Protein AF-A0A9X0DJJ0-F1 (afdb_monomer_lite)

Structure (mmCIF, N/CA/C/O backbone):
data_AF-A0A9X0DJJ0-F1
#
_entry.id   AF-A0A9X0DJJ0-F1
#
loop_
_atom_site.group_PDB
_atom_site.id
_atom_site.type_symbol
_atom_site.label_atom_id
_atom_site.label_alt_id
_atom_site.label_comp_id
_atom_site.label_asym_id
_atom_site.label_entity_id
_atom_site.label_seq_id
_atom_site.pdbx_PDB_ins_code
_atom_site.Cartn_x
_atom_site.Cartn_y
_atom_site.Cartn_z
_atom_site.occupancy
_atom_site.B_iso_or_equiv
_atom_site.auth_seq_id
_atom_site.auth_comp_id
_atom_site.auth_asym_id
_atom_site.auth_atom_id
_atom_site.pdbx_PDB_model_num
ATOM 1 N N . MET A 1 1 ? -19.528 67.223 -28.990 1.00 39.38 1 MET A N 1
ATOM 2 C CA . MET A 1 1 ? -18.286 67.640 -28.306 1.00 39.38 1 MET A CA 1
ATOM 3 C C . MET A 1 1 ? -17.457 66.390 -28.081 1.00 39.38 1 MET A C 1
ATOM 5 O O . MET A 1 1 ? -17.981 65.410 -27.570 1.00 39.38 1 MET A O 1
ATOM 9 N N . VAL A 1 2 ? -16.245 66.394 -28.624 1.00 43.72 2 VAL A N 1
ATOM 10 C CA . VAL A 1 2 ? -15.327 65.254 -28.728 1.00 43.72 2 VAL A CA 1
ATOM 11 C C . VAL A 1 2 ? -14.666 65.033 -27.370 1.00 43.72 2 VAL A C 1
ATOM 13 O O . VAL A 1 2 ? -13.989 65.939 -26.899 1.00 43.72 2 VAL A O 1
ATOM 16 N N . ASN A 1 3 ? -14.839 63.861 -26.754 1.00 40.59 3 ASN A N 1
ATOM 17 C CA . ASN A 1 3 ? -14.046 63.480 -25.585 1.00 40.59 3 ASN A CA 1
ATOM 18 C C . ASN A 1 3 ? -12.974 62.479 -26.013 1.00 40.59 3 ASN A C 1
ATOM 20 O O . ASN A 1 3 ? -13.265 61.407 -26.539 1.00 40.59 3 ASN A O 1
ATOM 24 N N . ALA A 1 4 ? -11.733 62.923 -25.847 1.00 41.06 4 ALA A N 1
ATOM 25 C CA . ALA A 1 4 ? -10.518 62.301 -26.326 1.00 41.06 4 ALA A CA 1
ATOM 26 C C . ALA A 1 4 ? -10.270 60.926 -25.692 1.00 41.06 4 ALA A C 1
ATOM 28 O O . ALA A 1 4 ? -10.398 60.727 -24.485 1.00 41.06 4 ALA A O 1
ATOM 29 N N . THR A 1 5 ? -9.857 59.988 -26.537 1.00 48.34 5 THR A N 1
ATOM 30 C CA . THR A 1 5 ? -9.258 58.712 -26.164 1.00 48.34 5 THR A CA 1
ATOM 31 C C . THR A 1 5 ? -7.899 58.955 -25.506 1.00 48.34 5 THR A C 1
ATOM 33 O O . THR A 1 5 ? -6.898 59.169 -26.192 1.00 48.34 5 THR A O 1
ATOM 36 N N . SER A 1 6 ? -7.849 58.912 -24.178 1.00 42.59 6 SER A N 1
ATOM 37 C CA . SER A 1 6 ? -6.591 58.881 -23.430 1.00 42.59 6 SER A CA 1
ATOM 38 C C . SER A 1 6 ? -6.019 57.467 -23.484 1.00 42.59 6 SER A C 1
ATOM 40 O O . SER A 1 6 ? -6.390 56.591 -22.708 1.00 42.59 6 SER A O 1
ATOM 42 N N . SER A 1 7 ? -5.127 57.246 -24.446 1.00 46.09 7 SER A N 1
ATOM 43 C CA . SER A 1 7 ? -4.237 56.090 -24.504 1.00 46.09 7 SER A CA 1
ATOM 44 C C . SER A 1 7 ? -3.323 56.093 -23.272 1.00 46.09 7 SER A C 1
ATOM 46 O O . SER A 1 7 ? -2.267 56.723 -23.280 1.00 46.09 7 SER A O 1
ATOM 48 N N . THR A 1 8 ? -3.714 55.401 -22.202 1.00 44.50 8 THR A N 1
ATOM 49 C CA . THR A 1 8 ? -2.821 55.070 -21.083 1.00 44.50 8 THR A CA 1
ATOM 50 C C . THR A 1 8 ? -1.808 54.035 -21.556 1.00 44.50 8 THR A C 1
ATOM 52 O O . THR A 1 8 ? -2.015 52.827 -21.456 1.00 44.50 8 THR A O 1
ATOM 55 N N . ALA A 1 9 ? -0.712 54.533 -22.124 1.00 38.81 9 ALA A N 1
ATOM 56 C CA . ALA A 1 9 ? 0.502 53.767 -22.314 1.00 38.81 9 ALA A CA 1
ATOM 57 C C . ALA A 1 9 ? 0.962 53.248 -20.944 1.00 38.81 9 ALA A C 1
ATOM 59 O O . ALA A 1 9 ? 1.170 54.032 -20.018 1.00 38.81 9 ALA A O 1
ATOM 60 N N . LEU A 1 10 ? 1.104 51.926 -20.819 1.00 47.62 10 LEU A N 1
ATOM 61 C CA . LEU A 1 10 ? 1.858 51.301 -19.738 1.00 47.62 10 LEU A CA 1
ATOM 62 C C . LEU A 1 10 ? 3.252 51.943 -19.697 1.00 47.62 10 LEU A C 1
ATOM 64 O O . LEU A 1 10 ? 4.089 51.671 -20.558 1.00 47.62 10 LEU A O 1
ATOM 68 N N . SER A 1 11 ? 3.499 52.811 -18.714 1.00 47.62 11 SER A N 1
ATOM 69 C CA . SER A 1 11 ? 4.838 53.322 -18.442 1.00 47.62 11 SER A CA 1
ATOM 70 C C . SER A 1 11 ? 5.640 52.206 -17.779 1.00 47.62 11 SER A C 1
ATOM 72 O O . SER A 1 11 ? 5.549 51.975 -16.574 1.00 47.62 11 SER A O 1
ATOM 74 N N . ILE A 1 12 ? 6.388 51.474 -18.593 1.00 56.09 12 ILE A N 1
ATOM 75 C CA . ILE A 1 12 ? 7.347 50.476 -18.133 1.00 56.09 12 ILE A CA 1
ATOM 76 C C . ILE A 1 12 ? 8.588 51.251 -17.652 1.00 56.09 12 ILE A C 1
ATOM 78 O O . ILE A 1 12 ? 9.161 51.993 -18.454 1.00 56.09 12 ILE A O 1
ATOM 82 N N . PRO A 1 13 ? 9.009 51.144 -16.376 1.00 59.69 13 PRO A N 1
ATOM 83 C CA . PRO A 1 13 ? 10.255 51.757 -15.929 1.00 59.69 13 PRO A CA 1
ATOM 84 C C . PRO A 1 13 ? 11.437 51.127 -16.690 1.00 59.69 13 PRO A C 1
ATOM 86 O O . PRO A 1 13 ? 11.496 49.900 -16.830 1.00 59.69 13 PRO A O 1
ATOM 89 N N . PRO A 1 14 ? 12.381 51.926 -17.214 1.00 60.69 14 PRO A N 1
ATOM 90 C CA . PRO A 1 14 ? 13.394 51.444 -18.141 1.00 60.69 14 PRO A CA 1
ATOM 91 C C . PRO A 1 14 ? 14.589 50.841 -17.399 1.00 60.69 14 PRO A C 1
ATOM 93 O O . PRO A 1 14 ? 15.695 51.340 -17.546 1.00 60.69 14 PRO A O 1
ATOM 96 N N . ASN A 1 15 ? 14.393 49.792 -16.596 1.00 60.44 15 ASN A N 1
ATOM 97 C CA . ASN A 1 15 ? 15.499 48.994 -16.049 1.00 60.44 15 ASN A CA 1
ATOM 98 C C . ASN A 1 15 ? 15.033 47.784 -15.221 1.00 60.44 15 ASN A C 1
ATOM 100 O O . ASN A 1 15 ? 15.437 47.650 -14.074 1.00 60.44 15 ASN A O 1
ATOM 104 N N . LEU A 1 16 ? 14.241 46.859 -15.761 1.00 57.41 16 LEU A N 1
ATOM 105 C CA . LEU A 1 16 ? 14.164 45.520 -15.159 1.00 57.41 16 LEU A CA 1
ATOM 106 C C . LEU A 1 16 ? 13.834 44.490 -16.240 1.00 57.41 16 LEU A C 1
ATOM 108 O O . LEU A 1 16 ? 12.833 44.588 -16.946 1.00 57.41 16 LEU A O 1
ATOM 112 N N . THR A 1 17 ? 14.748 43.546 -16.445 1.00 63.69 17 THR A N 1
ATOM 113 C CA . THR A 1 17 ? 14.667 42.581 -17.550 1.00 63.69 17 THR A CA 1
ATOM 114 C C . THR A 1 17 ? 13.553 41.564 -17.295 1.00 63.69 17 THR A C 1
ATOM 116 O O . THR A 1 17 ? 13.335 41.162 -16.158 1.00 63.69 17 THR A O 1
ATOM 119 N N . LEU A 1 18 ? 12.878 41.078 -18.347 1.00 58.47 18 LEU A N 1
ATOM 120 C CA . LEU A 1 18 ? 11.809 40.058 -18.258 1.00 58.47 18 LEU A CA 1
ATOM 121 C C . LEU A 1 18 ? 12.222 38.790 -17.481 1.00 58.47 18 LEU A C 1
ATOM 123 O O . LEU A 1 18 ? 11.372 38.064 -16.973 1.00 58.47 18 LEU A O 1
ATOM 127 N N . LYS A 1 19 ? 13.533 38.542 -17.353 1.00 55.72 19 LYS A N 1
ATOM 128 C CA . LYS A 1 19 ? 14.091 37.484 -16.508 1.00 55.72 19 LYS A CA 1
ATOM 129 C C . LYS A 1 19 ? 13.811 37.695 -15.020 1.00 55.72 19 LYS A C 1
ATOM 131 O O . LYS A 1 19 ? 13.545 36.708 -14.354 1.00 55.72 19 LYS A O 1
ATOM 136 N N . GLN A 1 20 ? 13.832 38.935 -14.529 1.00 57.59 20 GLN A N 1
ATOM 137 C CA . GLN A 1 20 ? 13.592 39.261 -13.119 1.00 57.59 20 GLN A CA 1
ATOM 138 C C . GLN A 1 20 ? 12.128 39.042 -12.722 1.00 57.59 20 GLN A C 1
ATOM 140 O O . GLN A 1 20 ? 11.870 38.422 -11.697 1.00 57.59 20 GLN A O 1
ATOM 145 N N . TYR A 1 21 ? 11.172 39.418 -13.579 1.00 54.28 21 TYR A N 1
ATOM 146 C CA . TYR A 1 21 ? 9.749 39.125 -13.354 1.00 54.28 21 TYR A CA 1
ATOM 147 C C . TYR A 1 21 ? 9.458 37.619 -13.310 1.00 54.28 21 TYR A C 1
ATOM 149 O O . TYR A 1 21 ? 8.709 37.150 -12.457 1.00 54.28 21 TYR A O 1
ATOM 157 N N . LEU A 1 22 ? 10.091 36.845 -14.198 1.00 57.09 22 LEU A N 1
ATOM 158 C CA . LEU A 1 22 ? 9.880 35.400 -14.270 1.00 57.09 22 LEU A CA 1
ATOM 159 C C . LEU A 1 22 ? 10.528 34.659 -13.088 1.00 57.09 22 LEU A C 1
ATOM 161 O O . LEU A 1 22 ? 9.989 33.654 -12.634 1.00 57.09 22 LEU A O 1
ATOM 165 N N . THR A 1 23 ? 11.655 35.156 -12.563 1.00 58.38 23 THR A N 1
ATOM 166 C CA . THR A 1 23 ? 12.289 34.609 -11.353 1.00 58.38 23 THR A CA 1
ATOM 167 C C . THR A 1 23 ? 11.551 34.995 -10.075 1.00 58.38 23 THR A C 1
ATOM 169 O O . THR A 1 23 ? 11.393 34.142 -9.210 1.00 58.38 23 THR A O 1
ATOM 172 N N . GLU A 1 24 ? 11.029 36.220 -9.960 1.00 56.31 24 GLU A N 1
ATOM 173 C CA . GLU A 1 24 ? 10.268 36.640 -8.774 1.00 56.31 24 GLU A CA 1
ATOM 174 C C . GLU A 1 24 ? 8.907 35.928 -8.670 1.00 56.31 24 GLU A C 1
ATOM 176 O O . GLU A 1 24 ? 8.520 35.491 -7.583 1.00 56.31 24 GLU A O 1
ATOM 181 N N . GLU A 1 25 ? 8.204 35.702 -9.788 1.00 57.34 25 GLU A N 1
ATOM 182 C CA . GLU A 1 25 ? 6.983 34.884 -9.781 1.00 57.34 25 GLU A CA 1
ATOM 183 C C . GLU A 1 25 ? 7.266 33.418 -9.422 1.00 57.34 25 GLU A C 1
ATOM 185 O O . GLU A 1 25 ? 6.492 32.819 -8.670 1.00 57.34 25 GLU A O 1
ATOM 190 N N . PHE A 1 26 ? 8.375 32.838 -9.895 1.00 53.50 26 PHE A N 1
ATOM 191 C CA . PHE A 1 26 ? 8.751 31.462 -9.554 1.00 53.50 26 PHE A CA 1
ATOM 192 C C . PHE A 1 26 ? 9.195 31.311 -8.092 1.00 53.50 26 PHE A C 1
ATOM 194 O O . PHE A 1 26 ? 8.802 30.340 -7.441 1.00 53.50 26 PHE A O 1
ATOM 201 N N . GLU A 1 27 ? 9.941 32.270 -7.539 1.00 54.06 27 GLU A N 1
ATOM 202 C CA . GLU A 1 27 ? 10.349 32.245 -6.129 1.00 54.06 27 GLU A CA 1
ATOM 203 C C . GLU A 1 27 ? 9.182 32.525 -5.172 1.00 54.06 27 GLU A C 1
ATOM 205 O O . GLU A 1 27 ? 9.090 31.897 -4.114 1.00 54.06 27 GLU A O 1
ATOM 210 N N . SER A 1 28 ? 8.205 33.354 -5.565 1.00 56.81 28 SER A N 1
ATOM 211 C CA . SER A 1 28 ? 6.980 33.571 -4.775 1.00 56.81 28 SER A CA 1
ATOM 212 C C . SER A 1 28 ? 6.158 32.286 -4.573 1.00 56.81 28 SER A C 1
ATOM 214 O O . SER A 1 28 ? 5.488 32.122 -3.545 1.00 56.81 28 SER A O 1
ATOM 216 N N . LYS A 1 29 ? 6.248 31.349 -5.532 1.00 55.25 29 LYS A N 1
ATOM 217 C CA . LYS A 1 29 ? 5.575 30.041 -5.514 1.00 55.25 29 LYS A CA 1
ATOM 218 C C . LYS A 1 29 ? 6.395 28.932 -4.860 1.00 55.25 29 LYS A C 1
ATOM 220 O O . LYS A 1 29 ? 5.848 27.861 -4.611 1.00 55.25 29 LYS A O 1
ATOM 225 N N . LEU A 1 30 ? 7.654 29.196 -4.511 1.00 60.06 30 LEU A N 1
ATOM 226 C CA . LEU A 1 30 ? 8.518 28.279 -3.771 1.00 60.06 30 LEU A CA 1
ATOM 227 C C . LEU A 1 30 ? 8.786 28.795 -2.353 1.00 60.06 30 LEU A C 1
ATOM 229 O O . LEU A 1 30 ? 9.911 28.803 -1.861 1.00 60.06 30 LEU A O 1
ATOM 233 N N . ASN A 1 31 ? 7.736 29.230 -1.662 1.00 69.06 31 ASN A N 1
ATOM 234 C CA . ASN A 1 31 ? 7.854 29.627 -0.269 1.00 69.06 31 ASN A CA 1
ATOM 235 C C . ASN A 1 31 ? 7.898 28.353 0.595 1.00 69.06 31 ASN A C 1
ATOM 237 O O . ASN A 1 31 ? 6.866 27.868 1.059 1.00 69.06 31 ASN A O 1
ATOM 241 N N . ILE A 1 32 ? 9.097 27.772 0.749 1.00 71.12 32 ILE A N 1
ATOM 242 C CA . ILE A 1 32 ? 9.351 26.565 1.557 1.00 71.12 32 ILE A CA 1
ATOM 243 C C . ILE A 1 32 ? 8.745 26.692 2.959 1.00 71.12 32 ILE A C 1
ATOM 245 O O . ILE A 1 32 ? 8.212 25.710 3.464 1.00 71.12 32 ILE A O 1
ATOM 249 N N . GLY A 1 33 ? 8.731 27.898 3.539 1.00 77.69 33 GLY A N 1
ATOM 250 C CA . GLY A 1 33 ? 8.026 28.178 4.791 1.00 77.69 33 GLY A CA 1
ATOM 251 C C . GLY A 1 33 ? 6.523 27.906 4.686 1.00 77.69 33 GLY A C 1
ATOM 252 O O . GLY A 1 33 ? 5.993 27.119 5.455 1.00 77.69 33 GLY A O 1
ATOM 253 N N . LYS A 1 34 ? 5.835 28.450 3.672 1.00 80.12 34 LYS A N 1
ATOM 254 C CA . LYS A 1 34 ? 4.396 28.191 3.454 1.00 80.12 34 LYS A CA 1
ATOM 255 C C . LYS A 1 34 ? 4.087 26.724 3.142 1.00 80.12 34 LYS A C 1
ATOM 257 O O . LYS A 1 34 ? 3.041 26.231 3.548 1.00 80.12 34 LYS A O 1
ATOM 262 N N . MET A 1 35 ? 4.974 26.025 2.431 1.00 80.75 35 MET A N 1
ATOM 263 C CA . MET A 1 35 ? 4.812 24.589 2.165 1.00 80.75 35 MET A CA 1
ATOM 264 C C . MET A 1 35 ? 5.033 23.749 3.426 1.00 80.75 35 MET A C 1
ATOM 266 O O . MET A 1 35 ? 4.290 22.799 3.648 1.00 80.75 35 MET A O 1
ATOM 270 N N . ALA A 1 36 ? 6.003 24.109 4.269 1.00 85.69 36 ALA A N 1
ATOM 271 C CA . ALA A 1 36 ? 6.218 23.464 5.559 1.00 85.69 36 ALA A CA 1
ATOM 272 C C . ALA A 1 36 ? 5.008 23.669 6.480 1.00 85.69 36 ALA A C 1
ATOM 274 O O . ALA A 1 36 ? 4.493 22.686 7.000 1.00 85.69 36 ALA A O 1
ATOM 275 N N . GLU A 1 37 ? 4.490 24.897 6.575 1.00 86.88 37 GLU A N 1
ATOM 276 C CA . GLU A 1 37 ? 3.260 25.203 7.317 1.00 86.88 37 GLU A CA 1
ATOM 277 C C . GLU A 1 37 ? 2.045 24.449 6.761 1.00 86.88 37 GLU A C 1
ATOM 279 O O . GLU A 1 37 ? 1.216 23.943 7.508 1.00 86.88 37 GLU A O 1
ATOM 284 N N . PHE A 1 38 ? 1.908 24.319 5.440 1.00 88.12 38 PHE A N 1
ATOM 285 C CA . PHE A 1 38 ? 0.828 23.522 4.854 1.00 88.12 38 PHE A CA 1
ATOM 286 C C . PHE A 1 38 ? 0.946 22.035 5.222 1.00 88.12 38 PHE A C 1
ATOM 288 O O . PHE A 1 38 ? -0.057 21.397 5.537 1.00 88.12 38 PHE A O 1
ATOM 295 N N . ILE A 1 39 ? 2.162 21.481 5.209 1.00 87.69 39 ILE A N 1
ATOM 296 C CA . ILE A 1 39 ? 2.419 20.079 5.562 1.00 87.69 39 ILE A CA 1
ATOM 297 C C . ILE A 1 39 ? 2.167 19.836 7.054 1.00 87.69 39 ILE A C 1
ATOM 299 O O . ILE A 1 39 ? 1.534 18.837 7.395 1.00 87.69 39 ILE A O 1
ATOM 303 N N . THR A 1 40 ? 2.613 20.731 7.939 1.00 90.19 40 THR A N 1
ATOM 304 C CA . THR A 1 40 ? 2.358 20.622 9.383 1.00 90.19 40 THR A CA 1
ATOM 305 C C . THR A 1 40 ? 0.872 20.757 9.683 1.00 90.19 40 THR A C 1
ATOM 307 O O . THR A 1 40 ? 0.334 19.904 10.378 1.00 90.19 40 THR A O 1
ATOM 310 N N . ASN A 1 41 ? 0.177 21.721 9.074 1.00 90.06 41 ASN A N 1
ATOM 311 C CA . ASN A 1 41 ? -1.269 21.888 9.232 1.00 90.06 41 ASN A CA 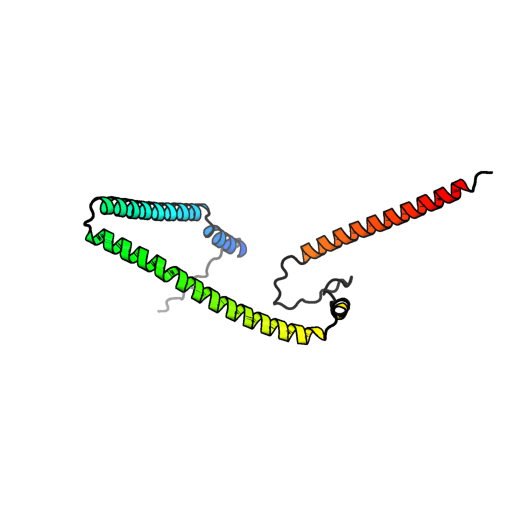1
ATOM 312 C C . ASN A 1 41 ? -2.061 20.688 8.689 1.00 90.06 41 ASN A C 1
ATOM 314 O O . ASN A 1 41 ? -3.030 20.255 9.310 1.00 90.06 41 ASN A O 1
ATOM 318 N N . LEU A 1 42 ? -1.659 20.105 7.554 1.00 90.44 42 LEU A N 1
ATOM 319 C CA . LEU A 1 42 ? -2.300 18.904 7.009 1.00 90.44 42 LEU A CA 1
ATOM 320 C C . LEU A 1 42 ? -2.065 17.685 7.907 1.00 90.44 42 LEU A C 1
ATOM 322 O O . LEU A 1 42 ? -2.978 16.885 8.116 1.00 90.44 42 LEU A O 1
ATOM 326 N N . LEU A 1 43 ? -0.853 17.547 8.447 1.00 91.75 43 LEU A N 1
ATOM 327 C CA . LEU A 1 43 ? -0.511 16.475 9.370 1.00 91.75 43 LEU A CA 1
ATOM 328 C C . LEU A 1 43 ? -1.253 16.632 10.695 1.00 91.75 43 LEU A C 1
ATOM 330 O O . LEU A 1 43 ? -1.802 15.659 11.195 1.00 91.75 43 LEU A O 1
ATOM 334 N N . GLU A 1 44 ? -1.320 17.841 11.238 1.00 90.62 44 GLU A N 1
ATOM 335 C CA . GLU A 1 44 ? -2.035 18.147 12.470 1.00 90.62 44 GLU A CA 1
ATOM 336 C C . GLU A 1 44 ? -3.541 17.942 12.290 1.00 90.62 44 GLU A C 1
ATOM 338 O O . GLU A 1 44 ? -4.175 17.269 13.102 1.00 90.62 44 GLU A O 1
ATOM 343 N N . MET A 1 45 ? -4.121 18.392 11.175 1.00 90.50 45 MET A N 1
ATOM 344 C CA . MET A 1 45 ? -5.524 18.141 10.844 1.00 90.50 45 MET A CA 1
ATOM 345 C C . MET A 1 45 ? -5.804 16.647 10.632 1.00 90.50 45 MET A C 1
ATOM 347 O O . MET A 1 45 ? -6.816 16.125 11.101 1.00 90.50 45 MET A O 1
ATOM 351 N N . GLY A 1 46 ? -4.915 15.931 9.943 1.00 88.56 46 GLY A N 1
ATOM 352 C CA . GLY A 1 46 ? -5.028 14.490 9.738 1.00 88.56 46 GLY A CA 1
ATOM 353 C C . GLY A 1 46 ? -4.922 13.716 11.051 1.00 88.56 46 GLY A C 1
ATOM 354 O O . GLY A 1 46 ? -5.759 12.860 11.331 1.00 88.56 46 GLY A O 1
ATOM 355 N N . ALA A 1 47 ? -3.940 14.057 11.883 1.00 89.25 47 ALA A N 1
ATOM 356 C CA . ALA A 1 47 ? -3.670 13.408 13.158 1.00 89.25 47 ALA A CA 1
ATOM 357 C C . ALA A 1 47 ? -4.765 13.690 14.187 1.00 89.25 47 ALA A C 1
ATOM 359 O O . ALA A 1 47 ? -5.221 12.762 14.844 1.00 89.25 47 ALA A O 1
ATOM 360 N N . THR A 1 48 ? -5.245 14.930 14.299 1.00 88.69 48 THR A N 1
ATOM 361 C CA . THR A 1 48 ? -6.337 15.290 15.220 1.00 88.69 48 THR A CA 1
ATOM 362 C C . THR A 1 48 ? -7.655 14.632 14.819 1.00 88.69 48 THR A C 1
ATOM 364 O O . THR A 1 48 ? -8.349 14.077 15.674 1.00 88.69 48 THR A O 1
ATOM 367 N N . ASN A 1 49 ? -7.986 14.604 13.523 1.00 87.88 49 ASN A N 1
ATOM 368 C CA . ASN A 1 49 ? -9.174 13.907 13.030 1.00 87.88 49 ASN A CA 1
ATOM 369 C C . ASN A 1 49 ? -9.064 12.392 13.209 1.00 87.88 49 ASN A C 1
ATOM 371 O O . ASN A 1 49 ? -10.024 11.761 13.646 1.00 87.88 49 ASN A O 1
ATOM 375 N N . PHE A 1 50 ? -7.902 11.810 12.910 1.00 90.19 50 PHE A N 1
ATOM 376 C CA . PHE A 1 50 ? -7.653 10.391 13.131 1.00 90.19 50 PHE A CA 1
ATOM 377 C C . PHE A 1 50 ? -7.736 10.039 14.614 1.00 90.19 50 PHE A C 1
ATOM 379 O O . PHE A 1 50 ? -8.446 9.104 14.963 1.00 90.19 50 PHE A O 1
ATOM 386 N N . TYR A 1 51 ? -7.083 10.810 15.486 1.00 89.81 51 TYR A N 1
ATOM 387 C CA . TYR A 1 51 ? -7.097 10.598 16.929 1.00 89.81 51 TYR A CA 1
ATOM 388 C C . TYR A 1 51 ? -8.519 10.671 17.477 1.00 89.81 51 TYR A C 1
ATOM 390 O O . TYR A 1 51 ? -8.955 9.721 18.112 1.00 89.81 51 TYR A O 1
ATOM 398 N N . ARG A 1 52 ? -9.284 11.723 17.152 1.00 86.25 52 ARG A N 1
ATOM 399 C CA . ARG A 1 52 ? -10.682 11.871 17.589 1.00 86.25 52 ARG A CA 1
ATOM 400 C C . ARG A 1 52 ? -11.580 10.741 17.080 1.00 86.25 52 ARG A C 1
ATOM 402 O O . ARG A 1 52 ? -12.418 10.244 17.828 1.00 86.25 52 ARG A O 1
ATOM 409 N N . ASN A 1 53 ? -11.416 10.331 15.823 1.00 87.00 53 ASN A N 1
ATOM 410 C CA . ASN A 1 53 ? -12.200 9.237 15.248 1.00 87.00 53 ASN A CA 1
ATOM 411 C C . ASN A 1 53 ? -11.812 7.884 15.854 1.00 87.00 53 ASN A C 1
ATOM 413 O O . ASN A 1 53 ? -12.684 7.060 16.114 1.00 87.00 53 ASN A O 1
ATOM 417 N N . ALA A 1 54 ? -10.522 7.659 16.106 1.00 84.31 54 ALA A N 1
ATOM 418 C CA . ALA A 1 54 ? -10.022 6.439 16.714 1.00 84.31 54 ALA A CA 1
ATOM 419 C C . ALA A 1 54 ? -10.457 6.345 18.180 1.00 84.31 54 ALA A C 1
ATOM 421 O O . ALA A 1 54 ? -11.121 5.378 18.546 1.00 84.31 54 ALA A O 1
ATOM 422 N N . THR A 1 55 ? -10.156 7.344 19.015 1.00 85.69 55 THR A N 1
ATOM 423 C CA . THR A 1 55 ? -10.534 7.333 20.437 1.00 85.69 55 THR A CA 1
ATOM 424 C C . THR A 1 55 ? -12.045 7.298 20.614 1.00 85.69 55 THR A C 1
ATOM 426 O O . THR A 1 55 ? -12.532 6.478 21.388 1.00 85.69 55 THR A O 1
ATOM 429 N N . GLY A 1 56 ? -12.798 8.067 19.821 1.00 81.81 56 GLY A N 1
ATOM 430 C CA . GLY A 1 56 ? -14.259 8.021 19.820 1.00 81.81 56 GLY A CA 1
ATOM 431 C C . GLY A 1 56 ? -14.809 6.642 19.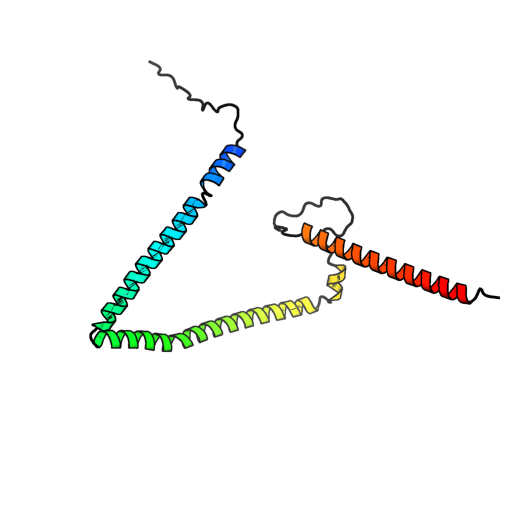440 1.00 81.81 56 GLY A C 1
ATOM 432 O O . GLY A 1 56 ? -15.722 6.143 20.096 1.00 81.81 56 GLY A O 1
ATOM 433 N N . ALA A 1 57 ? -14.229 5.974 18.438 1.00 77.62 57 ALA A N 1
ATOM 434 C CA . ALA A 1 57 ? -14.615 4.608 18.087 1.00 77.62 57 ALA A CA 1
ATOM 435 C C . ALA A 1 57 ? -14.274 3.599 19.201 1.00 77.62 57 ALA A C 1
ATOM 437 O O . ALA A 1 57 ? -15.077 2.711 19.488 1.00 77.62 57 ALA A O 1
ATOM 438 N N . PHE A 1 58 ? -13.121 3.742 19.863 1.00 79.00 58 PHE A N 1
ATOM 439 C CA . PHE A 1 58 ? -12.706 2.875 20.973 1.00 79.00 58 PHE A CA 1
ATOM 440 C C . PHE A 1 58 ? -13.548 3.062 22.239 1.00 79.00 58 PHE A C 1
ATOM 442 O O . PHE A 1 58 ? -13.893 2.075 22.890 1.00 79.00 58 PHE A O 1
ATOM 449 N N . GLU A 1 59 ? -13.905 4.295 22.593 1.00 79.81 59 GLU A N 1
ATOM 450 C CA . GLU A 1 59 ? -14.796 4.573 23.723 1.00 79.81 59 GLU A CA 1
ATOM 451 C C . GLU A 1 59 ? -16.195 4.018 23.478 1.00 79.81 59 GLU A C 1
ATOM 453 O O . GLU A 1 59 ? -16.761 3.364 24.354 1.00 79.81 59 GLU A O 1
ATOM 458 N N . GLN A 1 60 ? -16.714 4.185 22.259 1.00 75.75 60 GLN A N 1
ATOM 459 C CA . GLN A 1 60 ? -17.993 3.601 21.882 1.00 75.75 60 GLN A CA 1
ATOM 460 C C . GLN A 1 60 ? -17.936 2.072 21.927 1.00 75.75 60 GLN A C 1
ATOM 462 O O . GLN A 1 60 ? -18.872 1.477 22.445 1.00 75.75 60 GLN A O 1
ATOM 467 N N . MET A 1 61 ? -16.841 1.432 21.481 1.00 71.56 61 MET A N 1
ATOM 468 C CA . MET A 1 61 ? -16.655 -0.031 21.547 1.00 71.56 61 MET A CA 1
ATOM 469 C C . MET A 1 61 ? -16.805 -0.611 22.962 1.00 71.56 61 MET A C 1
ATOM 471 O O . MET A 1 61 ? -17.328 -1.718 23.099 1.00 71.56 61 MET A O 1
ATOM 475 N N . LYS A 1 62 ? -16.397 0.121 24.010 1.00 71.81 62 LYS A N 1
ATOM 476 C CA . LYS A 1 62 ? -16.501 -0.338 25.409 1.00 71.81 62 LYS A CA 1
ATOM 477 C C . LYS A 1 62 ? -17.939 -0.395 25.926 1.00 71.81 62 LYS A C 1
ATOM 479 O O . LYS A 1 62 ? -18.223 -1.187 26.817 1.00 71.81 62 LYS A O 1
ATOM 484 N N . THR A 1 63 ? -18.832 0.425 25.381 1.00 73.69 63 THR A N 1
ATOM 485 C CA . THR A 1 63 ? -20.237 0.523 25.808 1.00 73.69 63 THR A CA 1
ATOM 486 C C . THR A 1 63 ? -21.207 -0.094 24.797 1.00 73.69 63 THR A C 1
ATOM 488 O O . THR A 1 63 ? -22.419 0.077 24.921 1.00 73.69 63 THR A O 1
ATOM 491 N N . MET A 1 64 ? -20.705 -0.815 23.783 1.00 71.81 64 MET A N 1
ATOM 492 C CA . MET A 1 64 ? -21.556 -1.345 22.717 1.00 71.81 64 MET A CA 1
ATOM 493 C C . MET A 1 64 ? -22.379 -2.562 23.123 1.00 71.81 64 MET A C 1
ATOM 495 O O . MET A 1 64 ? -21.891 -3.523 23.712 1.00 71.81 64 MET A O 1
ATOM 499 N N . GLU A 1 65 ? -23.621 -2.553 22.649 1.00 78.44 65 GLU A N 1
ATOM 500 C CA . GLU A 1 65 ? -24.511 -3.704 22.606 1.00 78.44 65 GLU A CA 1
ATOM 501 C C . GLU A 1 65 ? -23.954 -4.819 21.695 1.00 78.44 65 GLU A C 1
ATOM 503 O O . GLU A 1 65 ? -23.319 -4.558 20.665 1.00 78.44 65 GLU A O 1
ATOM 508 N N . LEU A 1 66 ? -24.245 -6.078 22.038 1.00 82.06 66 LEU A N 1
ATOM 509 C CA . LEU A 1 66 ? -23.775 -7.283 21.339 1.00 82.06 66 LEU A CA 1
ATOM 510 C C . LEU A 1 66 ? -24.075 -7.274 19.824 1.00 82.06 66 LEU A C 1
ATOM 512 O O . LEU A 1 66 ? -23.294 -7.786 19.018 1.00 82.06 66 LEU A O 1
ATOM 516 N N . GLN A 1 67 ? -25.166 -6.620 19.415 1.00 81.25 67 GLN A N 1
ATOM 517 C CA . GLN A 1 67 ? -25.553 -6.455 18.011 1.00 81.25 67 GLN A CA 1
ATOM 518 C C . GLN A 1 67 ? -24.524 -5.685 17.165 1.00 81.25 67 GLN A C 1
ATOM 520 O O . GLN A 1 67 ? -24.433 -5.889 15.954 1.00 81.25 67 GLN A O 1
ATOM 525 N N . LYS A 1 68 ? -23.741 -4.781 17.763 1.00 83.81 68 LYS A N 1
ATOM 526 C CA . LYS A 1 68 ? -22.714 -4.025 17.030 1.00 83.81 68 LYS A CA 1
ATOM 527 C C . LYS A 1 68 ? -21.434 -4.846 16.870 1.00 83.81 68 LYS A C 1
ATOM 529 O O . LYS A 1 68 ? -20.832 -4.826 15.798 1.00 83.81 68 LYS A O 1
ATOM 534 N N . TRP A 1 69 ? -21.091 -5.656 17.869 1.00 87.00 69 TRP A N 1
ATOM 535 C CA . TRP A 1 69 ? -19.976 -6.602 17.802 1.00 87.00 69 TRP A CA 1
ATOM 536 C C . TRP A 1 69 ? -20.170 -7.668 16.724 1.00 87.00 69 TRP A C 1
ATOM 538 O O . TRP A 1 69 ? -19.266 -7.885 15.918 1.00 87.00 69 TRP A O 1
ATOM 548 N N . ILE A 1 70 ? -21.360 -8.277 16.636 1.00 90.19 70 ILE A N 1
ATOM 549 C CA . ILE A 1 70 ? -21.622 -9.300 15.610 1.00 90.19 70 ILE A CA 1
ATOM 550 C C . ILE A 1 70 ? -21.509 -8.724 14.190 1.00 90.19 70 ILE A C 1
ATOM 552 O O . ILE A 1 70 ? -21.010 -9.399 13.295 1.00 90.19 70 ILE A O 1
ATOM 556 N N . ARG A 1 71 ? -21.887 -7.452 13.978 1.00 88.25 71 ARG A N 1
ATOM 557 C CA . ARG A 1 71 ? -21.702 -6.767 12.687 1.00 88.25 71 ARG A CA 1
ATOM 558 C C . ARG A 1 71 ? -20.225 -6.574 12.349 1.00 88.25 71 ARG A C 1
ATOM 560 O O . ARG A 1 71 ? -19.843 -6.828 11.212 1.00 88.25 71 ARG A O 1
ATOM 567 N N . ILE A 1 72 ? -19.393 -6.170 13.313 1.00 88.81 72 ILE A N 1
ATOM 568 C CA . ILE A 1 72 ? -17.940 -6.034 13.106 1.00 88.81 72 ILE A CA 1
ATOM 569 C C . ILE A 1 72 ? -17.337 -7.391 12.737 1.00 88.81 72 ILE A C 1
ATOM 571 O O . ILE A 1 72 ? -16.635 -7.496 11.734 1.00 88.81 72 ILE A O 1
ATOM 575 N N . VAL A 1 73 ? -17.662 -8.441 13.494 1.00 91.62 73 VAL A N 1
ATOM 576 C CA . VAL A 1 73 ? -17.187 -9.804 13.215 1.00 91.62 73 VAL A CA 1
ATOM 577 C C . VAL A 1 73 ? -17.661 -10.285 11.844 1.00 91.62 73 VAL A C 1
ATOM 579 O O . VAL A 1 73 ? -16.867 -10.859 11.105 1.00 91.62 73 VAL A O 1
ATOM 582 N N . ALA A 1 74 ? -18.908 -10.006 11.455 1.00 93.88 74 ALA A N 1
ATOM 583 C CA . ALA A 1 74 ? -19.425 -10.346 10.132 1.00 93.88 74 ALA A CA 1
ATOM 584 C C . ALA A 1 74 ? -18.658 -9.634 9.005 1.00 93.88 74 ALA A C 1
ATOM 586 O O . ALA A 1 74 ? -18.284 -10.278 8.029 1.00 93.88 74 ALA A O 1
ATOM 587 N N . VAL A 1 75 ? -18.368 -8.335 9.143 1.00 93.38 75 VAL A N 1
ATOM 588 C CA . VAL A 1 75 ? -17.599 -7.571 8.142 1.00 93.38 75 VAL A CA 1
ATOM 589 C C . VAL A 1 75 ? -16.154 -8.063 8.060 1.00 93.38 75 VAL A C 1
ATOM 591 O O . VAL A 1 75 ? -15.645 -8.300 6.965 1.00 93.38 75 VAL A O 1
ATOM 594 N N . VAL A 1 76 ? -15.493 -8.261 9.203 1.00 93.94 76 VAL A N 1
ATOM 595 C CA . VAL A 1 76 ? -14.109 -8.756 9.253 1.00 93.94 76 VAL A CA 1
ATOM 596 C C . VAL A 1 76 ? -14.027 -10.183 8.711 1.00 93.94 76 VAL A C 1
ATOM 598 O O . VAL A 1 76 ? -13.169 -10.476 7.880 1.00 93.94 76 VAL A O 1
ATOM 601 N N . GLY A 1 77 ? -14.947 -11.059 9.115 1.00 93.06 77 GLY A N 1
ATOM 602 C CA . GLY A 1 77 ? -15.048 -12.428 8.617 1.00 93.06 77 GLY A CA 1
ATOM 603 C C . GLY A 1 77 ? -15.286 -12.471 7.109 1.00 93.06 77 GLY A C 1
ATOM 604 O O . GLY A 1 77 ? -14.567 -13.166 6.392 1.00 93.06 77 GLY A O 1
ATOM 605 N N . ALA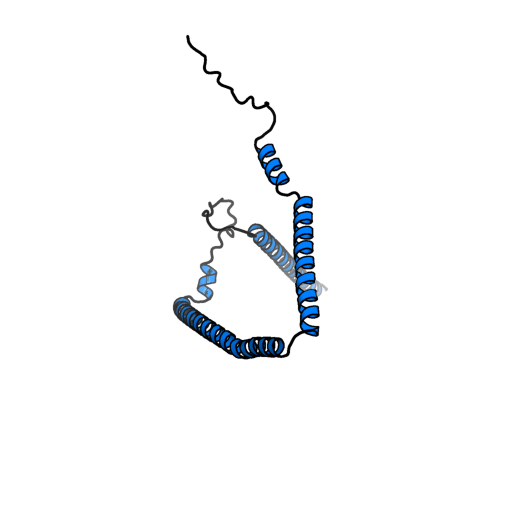 A 1 78 ? -16.219 -11.660 6.601 1.00 94.38 78 ALA A N 1
ATOM 606 C CA . ALA A 1 78 ? -16.456 -11.521 5.168 1.00 94.38 78 ALA A CA 1
ATOM 607 C C . ALA A 1 78 ? -15.210 -11.013 4.424 1.00 94.38 78 ALA A C 1
ATOM 609 O O . ALA A 1 78 ? -14.888 -11.532 3.357 1.00 94.38 78 ALA A O 1
ATOM 610 N N . TYR A 1 79 ? -14.463 -10.056 4.986 1.00 92.81 79 TYR A N 1
ATOM 611 C CA . TYR A 1 79 ? -13.222 -9.565 4.384 1.00 92.81 79 TYR A CA 1
ATOM 612 C C . TYR A 1 79 ? -12.121 -10.638 4.335 1.00 92.81 79 TYR A C 1
ATOM 614 O O . TYR A 1 79 ? -11.449 -10.798 3.313 1.00 92.81 79 TYR A O 1
ATOM 622 N N . LEU A 1 80 ? -11.949 -11.414 5.408 1.00 93.00 80 LEU A N 1
ATOM 623 C CA . LEU A 1 80 ? -10.987 -12.520 5.430 1.00 93.00 80 LEU A CA 1
ATOM 624 C C . LEU A 1 80 ? -11.331 -13.587 4.385 1.00 93.00 80 LEU A C 1
ATOM 626 O O . LEU A 1 80 ? -10.427 -14.124 3.747 1.00 93.00 80 LEU A O 1
ATOM 630 N N . LEU A 1 81 ? -12.624 -13.834 4.163 1.00 91.81 81 LEU A N 1
ATOM 631 C CA . LEU A 1 81 ? -13.113 -14.732 3.120 1.00 91.81 81 LEU A CA 1
ATOM 632 C C . LEU A 1 81 ? -12.919 -14.154 1.716 1.00 91.81 81 LEU A C 1
ATOM 634 O O . LEU A 1 81 ? -12.478 -14.883 0.837 1.00 91.81 81 LEU A O 1
ATOM 638 N N . ILE A 1 82 ? -13.201 -12.868 1.483 1.00 94.06 82 ILE A N 1
ATOM 639 C CA . ILE A 1 82 ? -13.135 -12.248 0.147 1.00 94.06 82 ILE A CA 1
ATOM 640 C C . ILE A 1 82 ? -11.684 -12.071 -0.343 1.00 94.06 82 ILE A C 1
ATOM 642 O O . ILE A 1 82 ? -11.397 -12.191 -1.537 1.00 94.06 82 ILE A O 1
ATOM 646 N N . ARG A 1 83 ? -10.745 -11.815 0.578 1.00 92.25 83 ARG A N 1
ATOM 647 C CA . ARG A 1 83 ? -9.331 -11.523 0.291 1.00 92.25 83 ARG A CA 1
ATOM 648 C C . ARG A 1 83 ? -8.619 -12.580 -0.572 1.00 92.25 83 ARG A C 1
ATOM 650 O O . ARG A 1 83 ? -8.028 -12.180 -1.580 1.00 92.25 83 ARG A O 1
ATOM 657 N N . PRO A 1 84 ? -8.632 -13.891 -0.251 1.00 90.81 84 PRO A N 1
ATOM 658 C CA . PRO A 1 84 ? -7.962 -14.895 -1.079 1.00 90.81 84 PRO A CA 1
ATOM 659 C C . PRO A 1 84 ? -8.523 -14.944 -2.504 1.00 90.81 84 PRO A C 1
ATOM 661 O O . PRO A 1 84 ? -7.764 -15.165 -3.447 1.00 90.81 84 PRO A O 1
ATOM 664 N N . TYR A 1 85 ? -9.818 -14.673 -2.702 1.00 91.38 85 TYR A N 1
ATOM 665 C CA . TYR A 1 85 ? -10.413 -14.654 -4.039 1.00 91.38 85 TYR A CA 1
ATOM 666 C C . TYR A 1 85 ? -9.896 -13.486 -4.881 1.00 91.38 85 TYR A C 1
ATOM 668 O O . TYR A 1 85 ? -9.529 -13.701 -6.037 1.00 91.38 85 TYR A O 1
ATOM 676 N N . PHE A 1 86 ? -9.776 -12.282 -4.311 1.00 91.12 86 PHE A N 1
ATOM 677 C CA . PHE A 1 86 ? -9.186 -11.138 -5.016 1.00 91.12 86 PHE A CA 1
ATOM 678 C C . PHE A 1 86 ? -7.721 -11.371 -5.393 1.00 91.12 86 PHE A C 1
ATOM 680 O O . PHE A 1 86 ? -7.327 -11.085 -6.526 1.00 91.12 86 PHE A O 1
ATOM 687 N N . ILE A 1 87 ? -6.928 -11.950 -4.487 1.00 92.25 87 ILE A N 1
ATOM 688 C CA . ILE A 1 87 ? -5.527 -12.297 -4.766 1.00 92.25 87 ILE A CA 1
ATOM 689 C C . ILE A 1 87 ? -5.453 -13.326 -5.902 1.00 92.25 87 ILE A C 1
ATOM 691 O O . ILE A 1 87 ? -4.683 -13.154 -6.847 1.00 92.25 87 ILE A O 1
ATOM 695 N N . ASN A 1 88 ? -6.300 -14.356 -5.867 1.00 87.62 88 ASN A N 1
ATOM 696 C CA . ASN A 1 88 ? -6.349 -15.384 -6.904 1.00 87.62 88 ASN A CA 1
ATOM 697 C C . ASN A 1 88 ? -6.788 -14.831 -8.271 1.00 87.62 88 ASN A C 1
ATOM 699 O O . ASN A 1 88 ? -6.265 -15.256 -9.302 1.00 87.62 88 ASN A O 1
ATOM 703 N N . LEU A 1 89 ? -7.718 -13.874 -8.303 1.00 90.75 89 LEU A N 1
ATOM 704 C CA . LEU A 1 89 ? -8.139 -13.181 -9.526 1.00 90.75 89 LEU A CA 1
ATOM 705 C C . LEU A 1 89 ? -7.003 -12.334 -10.116 1.00 90.75 89 LEU A C 1
ATOM 707 O O . LEU A 1 89 ? -6.738 -12.419 -11.318 1.00 90.75 89 LEU A O 1
ATOM 711 N N . GLY A 1 90 ? -6.301 -11.570 -9.276 1.00 89.81 90 GLY A N 1
ATOM 712 C CA . GLY A 1 90 ? -5.135 -10.784 -9.687 1.00 89.81 90 GLY A CA 1
ATOM 713 C C . GLY A 1 90 ? -4.008 -11.666 -10.225 1.00 89.81 90 GLY A C 1
ATOM 714 O O . GLY A 1 90 ? -3.506 -11.430 -11.323 1.00 89.81 90 GLY A O 1
ATOM 715 N N . ALA A 1 91 ? -3.684 -12.749 -9.516 1.00 90.38 91 ALA A N 1
ATOM 716 C CA . ALA A 1 91 ? -2.654 -13.699 -9.926 1.00 90.38 91 ALA A CA 1
ATOM 717 C C . ALA A 1 91 ? -2.973 -14.375 -11.272 1.00 90.38 91 ALA A C 1
ATOM 719 O O . ALA A 1 91 ? -2.073 -14.590 -12.084 1.00 90.38 91 ALA A O 1
ATOM 720 N N . LYS A 1 92 ? -4.246 -14.696 -11.549 1.00 89.38 92 LYS A N 1
ATOM 721 C CA . LYS A 1 92 ? -4.665 -15.250 -12.849 1.00 89.38 92 LYS A CA 1
ATOM 722 C C . LYS A 1 92 ? -4.473 -14.248 -13.987 1.00 89.38 92 LYS A C 1
ATOM 724 O O . LYS A 1 92 ? -3.939 -14.631 -15.026 1.00 89.38 92 LYS A O 1
ATOM 729 N N . LYS A 1 93 ? -4.857 -12.981 -13.792 1.00 89.31 93 LYS A N 1
ATOM 730 C CA . LYS A 1 93 ? -4.654 -11.920 -14.794 1.00 89.31 93 LYS A CA 1
ATOM 731 C C . LYS A 1 93 ? -3.172 -11.678 -15.068 1.00 89.31 93 LYS A C 1
ATOM 733 O O . LYS A 1 93 ? -2.763 -11.715 -16.223 1.00 89.31 93 LYS A O 1
ATOM 738 N N . GLN A 1 94 ? -2.362 -11.562 -14.015 1.00 88.62 94 GLN A N 1
ATOM 739 C CA . GLN A 1 94 ? -0.910 -11.431 -14.147 1.00 88.62 94 GLN A CA 1
ATOM 740 C C . GLN A 1 94 ? -0.316 -12.608 -14.925 1.00 88.62 94 GLN A C 1
ATOM 742 O O . GLN A 1 94 ? 0.399 -12.397 -15.896 1.00 88.62 94 GLN A O 1
ATOM 747 N N . LYS A 1 95 ? -0.655 -13.858 -14.577 1.00 88.75 95 LYS A N 1
ATOM 748 C CA . LYS A 1 95 ? -0.179 -15.041 -15.316 1.00 88.75 95 LYS A CA 1
ATOM 749 C C . LYS A 1 95 ? -0.559 -15.006 -16.799 1.00 88.75 95 LYS A C 1
ATOM 751 O O . LYS A 1 95 ? 0.260 -15.385 -17.629 1.00 88.75 95 LYS A O 1
ATOM 756 N N . GLN A 1 96 ? -1.768 -14.558 -17.138 1.00 88.94 96 GLN A N 1
ATOM 757 C CA . GLN A 1 96 ? -2.201 -14.425 -18.533 1.00 88.94 96 GLN A CA 1
ATOM 758 C C . GLN A 1 96 ? -1.418 -13.343 -19.282 1.00 88.94 96 GLN A C 1
ATOM 760 O O . GLN A 1 96 ? -1.017 -13.567 -20.422 1.00 88.94 96 GLN A O 1
ATOM 765 N N . GLU A 1 97 ? -1.171 -12.194 -18.658 1.00 88.00 97 GLU A N 1
ATOM 766 C CA . GLU A 1 97 ? -0.354 -11.127 -19.244 1.00 88.00 97 GLU A CA 1
ATOM 767 C C . GLU A 1 97 ? 1.102 -11.563 -19.408 1.00 88.00 97 GLU A C 1
ATOM 769 O O . GLU A 1 97 ? 1.658 -11.416 -20.494 1.00 88.00 97 GLU A O 1
ATOM 774 N N . TYR A 1 98 ? 1.693 -12.201 -18.393 1.00 87.12 98 TYR A N 1
ATOM 775 C CA . TYR A 1 98 ? 3.034 -12.778 -18.486 1.00 87.12 98 TYR A CA 1
ATOM 776 C C . TYR A 1 98 ? 3.121 -13.856 -19.570 1.00 87.12 98 TYR A C 1
ATOM 778 O O . TYR A 1 98 ? 4.113 -13.905 -20.291 1.00 87.12 98 TYR A O 1
ATOM 786 N N . ALA A 1 99 ? 2.098 -14.699 -19.734 1.00 86.62 99 ALA A N 1
ATOM 787 C CA . ALA A 1 99 ? 2.061 -15.700 -20.798 1.00 86.62 99 ALA A CA 1
ATOM 788 C C . ALA A 1 99 ? 1.983 -15.057 -22.193 1.00 86.62 99 ALA A C 1
ATOM 790 O O . ALA A 1 99 ? 2.739 -15.446 -23.080 1.00 86.62 99 ALA A O 1
ATOM 791 N N . LYS A 1 100 ? 1.132 -14.038 -22.379 1.00 86.19 100 LYS A N 1
ATOM 792 C CA . LYS A 1 100 ? 1.027 -13.282 -23.640 1.00 86.19 100 LYS A CA 1
ATOM 793 C C . LYS A 1 100 ? 2.320 -12.538 -23.964 1.00 86.19 100 LYS A C 1
ATOM 795 O O . LYS A 1 100 ? 2.802 -12.622 -25.089 1.00 86.19 100 LYS A O 1
ATOM 800 N N . ALA A 1 101 ? 2.913 -11.865 -22.979 1.00 83.62 101 ALA A N 1
ATOM 801 C CA . ALA A 1 101 ? 4.201 -11.203 -23.13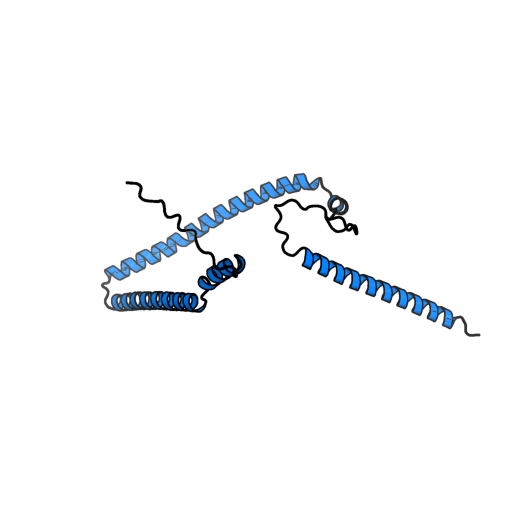4 1.00 83.62 101 ALA A CA 1
ATOM 802 C C . ALA A 1 101 ? 5.291 -12.220 -23.491 1.00 83.62 101 ALA A C 1
ATOM 804 O O . ALA A 1 101 ? 6.062 -11.992 -24.416 1.00 83.62 101 ALA A O 1
ATOM 805 N N . ARG A 1 102 ? 5.329 -13.381 -22.825 1.00 80.44 102 ARG A N 1
ATOM 806 C CA . ARG A 1 102 ? 6.307 -14.436 -23.113 1.00 80.44 102 ARG A CA 1
ATOM 807 C C . ARG A 1 102 ? 6.129 -15.038 -24.506 1.00 80.44 102 ARG A C 1
ATOM 809 O O . ARG A 1 102 ? 7.138 -15.299 -25.145 1.00 80.44 102 ARG A O 1
ATOM 816 N N . ALA A 1 103 ? 4.897 -15.208 -24.986 1.00 78.88 103 ALA A N 1
ATOM 817 C CA . ALA A 1 103 ? 4.621 -15.649 -26.354 1.00 78.88 103 ALA A CA 1
ATOM 818 C C . ALA A 1 103 ? 5.088 -14.609 -27.386 1.00 78.88 103 ALA A C 1
ATOM 820 O O . ALA A 1 103 ? 5.837 -14.946 -28.293 1.00 78.88 103 ALA A O 1
ATOM 821 N N . GLN A 1 104 ? 4.774 -13.327 -27.185 1.00 76.56 104 GLN A N 1
ATOM 822 C CA . GLN A 1 104 ? 5.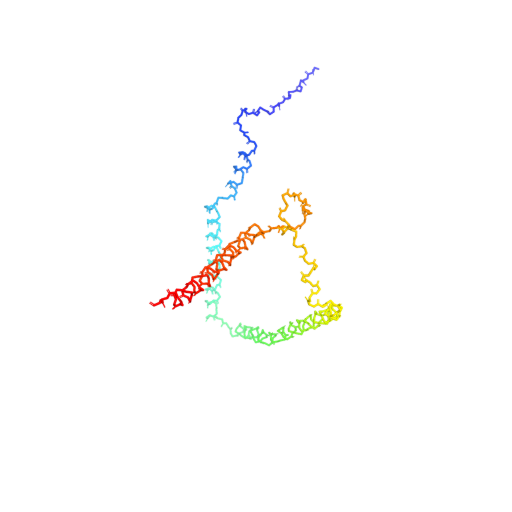255 -12.250 -28.060 1.00 76.56 104 GLN A CA 1
ATOM 823 C C . GLN A 1 104 ? 6.780 -12.100 -28.024 1.00 76.56 104 GLN A C 1
ATOM 825 O O . GLN A 1 104 ? 7.403 -11.818 -29.043 1.00 76.56 104 GLN A O 1
ATOM 830 N N . HIS A 1 105 ? 7.405 -12.287 -26.860 1.00 72.12 105 HIS A N 1
ATOM 831 C CA . HIS A 1 105 ? 8.859 -12.308 -26.739 1.00 72.12 105 HIS A CA 1
ATOM 832 C C . HIS A 1 105 ? 9.470 -13.561 -27.365 1.00 72.12 105 HIS A C 1
ATOM 834 O O . HIS A 1 105 ? 10.570 -13.463 -27.887 1.00 72.12 105 HIS A O 1
ATOM 840 N N . ALA A 1 106 ? 8.799 -14.713 -27.337 1.00 71.88 106 ALA A N 1
ATOM 841 C CA . ALA A 1 106 ? 9.252 -15.918 -28.024 1.00 71.88 106 ALA A CA 1
ATOM 842 C C . ALA A 1 106 ? 9.165 -15.750 -29.548 1.00 71.88 106 ALA A C 1
ATOM 844 O O . ALA A 1 106 ? 10.151 -16.004 -30.223 1.00 71.88 106 ALA A O 1
ATOM 845 N N . GLU A 1 107 ? 8.066 -15.206 -30.074 1.00 68.75 107 GLU A N 1
ATOM 846 C CA . GLU A 1 107 ? 7.917 -14.888 -31.502 1.00 68.75 107 GLU A CA 1
ATOM 847 C C . GLU A 1 107 ? 8.922 -13.826 -31.969 1.00 68.75 107 GLU A C 1
ATOM 849 O O . GLU A 1 107 ? 9.486 -13.925 -33.057 1.00 68.75 107 GLU A O 1
ATOM 854 N N . LYS A 1 108 ? 9.183 -12.800 -31.147 1.00 63.84 108 LYS A N 1
ATOM 855 C CA . LYS A 1 108 ? 10.238 -11.813 -31.424 1.00 63.84 108 LYS A CA 1
ATOM 856 C C . LYS A 1 108 ? 11.620 -12.447 -31.357 1.00 63.84 108 LYS A C 1
ATOM 858 O O . LYS A 1 108 ? 12.414 -12.197 -32.248 1.00 63.84 108 LYS A O 1
ATOM 863 N N . LYS A 1 109 ? 11.882 -13.318 -30.379 1.00 60.34 109 LYS A N 1
ATOM 864 C CA . LYS A 1 109 ? 13.143 -14.061 -30.279 1.00 60.34 109 LYS A CA 1
ATOM 865 C C . LYS A 1 109 ? 13.346 -15.043 -31.421 1.00 60.34 109 LYS A C 1
ATOM 867 O O . LYS A 1 109 ? 14.484 -15.229 -31.808 1.00 60.34 109 LYS A O 1
ATOM 872 N N . GLU A 1 110 ? 12.302 -15.661 -31.965 1.00 59.56 110 GLU A N 1
ATOM 873 C CA . GLU A 1 110 ? 12.408 -16.496 -33.168 1.00 59.56 110 GLU A CA 1
ATOM 874 C C . GLU A 1 110 ? 12.744 -15.650 -34.399 1.00 59.56 110 GLU A C 1
ATOM 876 O O . GLU A 1 110 ? 13.629 -16.021 -35.166 1.00 59.56 110 GLU A O 1
ATOM 881 N N . LYS A 1 111 ? 12.136 -14.466 -34.536 1.00 59.72 111 LYS A N 1
ATOM 882 C CA . LYS A 1 111 ? 12.485 -13.495 -35.588 1.00 59.72 111 LYS A CA 1
ATOM 883 C C . LYS A 1 111 ? 13.897 -12.918 -35.412 1.00 59.72 111 LYS A C 1
ATOM 885 O O . LYS A 1 111 ? 14.601 -12.720 -36.394 1.00 59.72 111 LYS A O 1
ATOM 890 N N . GLU A 1 112 ? 14.328 -12.695 -34.173 1.00 56.28 112 GLU A N 1
ATOM 891 C CA . GLU A 1 112 ? 15.671 -12.228 -33.802 1.00 56.28 112 GLU A CA 1
ATOM 892 C C . GLU A 1 112 ? 16.719 -13.350 -33.821 1.00 56.28 112 GLU A C 1
ATOM 894 O O . GLU A 1 112 ? 17.900 -13.054 -33.919 1.00 56.28 112 GLU A O 1
ATOM 899 N N . LYS A 1 113 ? 16.336 -14.635 -33.783 1.00 54.56 113 LYS A N 1
ATOM 900 C CA . LYS A 1 113 ? 17.271 -15.775 -33.873 1.00 54.56 113 LYS A CA 1
ATOM 901 C C . LYS A 1 113 ? 17.952 -15.871 -35.240 1.00 54.56 113 LYS A C 1
ATOM 903 O O . LYS A 1 113 ? 18.977 -16.532 -35.362 1.00 54.56 113 LYS A O 1
ATOM 908 N N . HIS A 1 114 ? 17.386 -15.214 -36.253 1.00 55.53 114 HIS A N 1
ATOM 909 C CA . HIS A 1 114 ? 18.026 -14.996 -37.551 1.00 55.53 114 HIS A CA 1
ATOM 910 C C . HIS A 1 114 ? 19.061 -13.861 -37.533 1.00 55.53 114 HIS A C 1
ATOM 912 O O . HIS A 1 114 ? 19.758 -13.662 -38.524 1.00 55.53 114 HIS A O 1
ATOM 918 N N . VAL A 1 115 ? 19.177 -13.127 -36.425 1.00 59.47 115 VAL A N 1
ATOM 919 C CA . VAL A 1 115 ? 20.201 -12.110 -36.199 1.00 59.47 115 VAL A CA 1
ATOM 920 C C . VAL A 1 115 ? 21.226 -12.702 -35.238 1.00 59.47 115 VAL A C 1
ATOM 922 O O . VAL A 1 115 ? 21.005 -12.798 -34.032 1.00 59.47 115 VAL A O 1
ATOM 925 N N . ASP A 1 116 ? 22.340 -13.164 -35.798 1.00 68.44 116 ASP A N 1
ATOM 926 C CA . ASP A 1 116 ? 23.446 -13.732 -35.031 1.00 68.44 116 ASP A CA 1
ATOM 927 C C . ASP A 1 116 ? 24.000 -12.707 -34.022 1.00 68.44 116 ASP A C 1
ATOM 929 O O . ASP A 1 116 ? 24.035 -11.504 -34.290 1.00 68.44 116 ASP A O 1
ATOM 933 N N . ALA A 1 117 ? 24.452 -13.166 -32.854 1.00 61.81 117 ALA A N 1
ATOM 934 C CA . ALA A 1 117 ? 24.918 -12.295 -31.770 1.00 61.81 117 ALA A CA 1
ATOM 935 C C . ALA A 1 117 ? 26.105 -11.409 -32.194 1.00 61.81 117 ALA A C 1
ATOM 937 O O . ALA A 1 117 ? 26.263 -10.296 -31.690 1.00 61.81 117 ALA A O 1
ATOM 938 N N . ASN A 1 118 ? 26.902 -11.871 -33.163 1.00 68.00 118 ASN A N 1
ATOM 939 C CA . ASN A 1 118 ? 27.990 -11.094 -33.752 1.00 68.00 118 ASN A CA 1
ATOM 940 C C . ASN A 1 118 ? 27.507 -10.006 -34.727 1.00 68.00 118 ASN A C 1
ATOM 942 O O . ASN A 1 118 ? 28.198 -9.006 -34.903 1.00 68.00 118 ASN A O 1
ATOM 946 N N . SER A 1 119 ? 26.302 -10.127 -35.293 1.00 66.62 119 SER A N 1
ATOM 947 C CA . SER A 1 119 ? 25.733 -9.128 -36.209 1.00 66.62 119 SER A CA 1
ATOM 948 C C . SER A 1 119 ? 25.501 -7.769 -35.539 1.00 66.62 119 SER A C 1
ATOM 950 O O . SER A 1 119 ? 25.506 -6.750 -36.225 1.00 66.62 119 SER A O 1
ATOM 952 N N . PHE A 1 120 ? 25.313 -7.730 -34.215 1.00 60.75 120 PHE A N 1
ATOM 953 C CA . PHE A 1 120 ? 25.142 -6.487 -33.452 1.00 60.75 120 PHE A CA 1
ATOM 954 C C . PHE A 1 120 ? 26.463 -5.811 -33.072 1.00 60.75 120 PHE A C 1
ATOM 956 O O . PHE A 1 120 ? 26.454 -4.673 -32.601 1.00 60.75 120 PHE A O 1
ATOM 963 N N . ARG A 1 121 ? 27.602 -6.490 -33.247 1.00 62.88 121 ARG A N 1
ATOM 964 C CA . ARG A 1 121 ? 28.914 -5.915 -32.936 1.00 62.88 121 ARG A CA 1
ATOM 965 C C . ARG A 1 121 ? 29.373 -4.945 -34.027 1.00 62.88 121 ARG A C 1
ATOM 967 O O . ARG A 1 121 ? 29.943 -3.909 -33.701 1.00 62.88 121 ARG A O 1
ATOM 974 N N . ASP A 1 122 ? 29.016 -5.235 -35.278 1.00 60.41 122 ASP A N 1
ATOM 975 C CA . ASP A 1 122 ? 29.400 -4.431 -36.445 1.00 60.41 122 ASP A CA 1
ATOM 976 C C . ASP A 1 122 ? 28.335 -3.392 -36.840 1.00 60.41 122 ASP A C 1
ATOM 978 O O . ASP A 1 122 ? 28.649 -2.373 -37.456 1.00 60.41 122 ASP A O 1
ATOM 982 N N . SER A 1 123 ? 27.067 -3.602 -36.465 1.00 57.88 123 SER A N 1
ATOM 983 C CA . SER A 1 123 ? 25.960 -2.713 -36.848 1.00 57.88 123 SER A CA 1
ATOM 984 C C . SER A 1 123 ? 25.730 -1.535 -35.892 1.00 57.88 123 SER A C 1
ATOM 986 O O . SER A 1 123 ? 25.010 -0.594 -36.235 1.00 57.88 123 SER A O 1
ATOM 988 N N . VAL A 1 124 ? 26.330 -1.537 -34.695 1.00 56.03 124 VAL A N 1
ATOM 989 C CA . VAL A 1 124 ? 26.201 -0.430 -33.734 1.00 56.03 124 VAL A CA 1
ATOM 990 C C . VAL A 1 124 ? 27.313 0.587 -33.981 1.00 56.03 124 VAL A C 1
ATOM 992 O O . VAL A 1 124 ? 28.267 0.721 -33.217 1.00 56.03 124 VAL A O 1
ATOM 995 N N . LYS A 1 125 ? 27.154 1.371 -35.051 1.00 56.50 125 LYS A N 1
ATOM 996 C CA . LYS A 1 125 ? 27.834 2.665 -35.179 1.00 56.50 125 LYS A CA 1
ATOM 997 C C . LYS A 1 125 ? 27.239 3.582 -34.106 1.00 56.50 125 LYS A C 1
ATOM 999 O O . LYS A 1 125 ? 26.185 4.180 -34.302 1.00 56.50 125 LYS A O 1
ATOM 1004 N N . ILE A 1 126 ? 27.858 3.626 -32.924 1.00 56.59 126 ILE A N 1
ATOM 1005 C CA . ILE A 1 126 ? 27.473 4.559 -31.858 1.00 56.59 126 ILE A CA 1
ATOM 1006 C C . ILE A 1 126 ? 27.591 5.974 -32.448 1.00 56.59 126 ILE A C 1
ATOM 1008 O O . ILE A 1 126 ? 28.699 6.354 -32.838 1.00 56.59 126 ILE A O 1
ATOM 1012 N N . PRO A 1 127 ? 26.507 6.774 -32.510 1.00 51.34 127 PRO A N 1
ATOM 1013 C CA . PRO A 1 127 ? 26.583 8.160 -32.962 1.00 51.34 127 PRO A CA 1
ATOM 1014 C C . PRO A 1 127 ? 27.406 8.952 -31.936 1.00 51.34 127 PRO A C 1
ATOM 1016 O O . PRO A 1 127 ? 26.887 9.381 -30.900 1.00 51.34 127 PRO A O 1
ATOM 1019 N N . GLY A 1 128 ? 28.715 9.050 -32.171 1.00 52.06 128 GLY A N 1
ATOM 1020 C CA . GLY A 1 128 ? 29.669 9.730 -31.294 1.00 52.06 128 GLY A CA 1
ATOM 1021 C C . GLY A 1 128 ? 30.961 8.976 -30.957 1.00 52.06 128 GLY A C 1
ATOM 1022 O O . GLY A 1 128 ? 31.696 9.477 -30.106 1.00 52.06 128 GLY A O 1
ATOM 1023 N N . ASP A 1 129 ? 31.236 7.811 -31.562 1.00 49.50 129 ASP A N 1
ATOM 1024 C CA . ASP A 1 129 ? 32.568 7.157 -31.494 1.00 49.50 129 ASP A CA 1
ATOM 1025 C C . ASP A 1 129 ? 33.437 7.452 -32.733 1.00 49.50 129 ASP A C 1
ATOM 1027 O O . ASP A 1 129 ? 34.550 6.954 -32.850 1.00 49.50 129 ASP A O 1
ATOM 1031 N N . THR A 1 130 ? 32.947 8.283 -33.658 1.00 48.28 130 THR A N 1
ATOM 1032 C CA . THR A 1 130 ? 33.784 8.900 -34.690 1.00 48.28 130 THR A CA 1
ATOM 1033 C C . THR A 1 130 ? 34.427 10.135 -34.076 1.00 48.28 130 THR A C 1
ATOM 1035 O O . THR A 1 130 ? 33.726 11.024 -33.596 1.00 48.28 130 THR A O 1
ATOM 1038 N N . ASP A 1 131 ? 35.754 10.171 -34.072 1.00 54.00 131 ASP A N 1
ATOM 1039 C CA . ASP A 1 131 ? 36.613 11.268 -33.603 1.00 54.00 131 ASP A CA 1
ATOM 1040 C C . ASP A 1 131 ? 36.530 12.521 -34.503 1.00 54.00 131 ASP A C 1
ATOM 1042 O O . ASP A 1 131 ? 37.491 13.258 -34.689 1.00 54.00 131 ASP A O 1
ATOM 1046 N N . SER A 1 132 ? 35.376 12.739 -35.132 1.00 46.44 132 SER A N 1
ATOM 1047 C CA . SER A 1 132 ? 35.123 13.864 -36.018 1.00 46.44 132 SER A CA 1
ATOM 1048 C C . SER A 1 132 ? 34.244 14.866 -35.288 1.00 46.44 132 SER A C 1
ATOM 1050 O O . SER A 1 132 ? 33.110 14.567 -34.909 1.00 46.44 132 SER A O 1
ATOM 1052 N N . GLU A 1 133 ? 34.812 16.052 -35.092 1.00 46.34 133 GLU A N 1
ATOM 1053 C CA . GLU A 1 133 ? 34.181 17.315 -34.699 1.00 46.34 133 GLU A CA 1
ATOM 1054 C C . GLU A 1 133 ? 33.121 17.742 -35.733 1.00 46.34 133 GLU A C 1
ATOM 1056 O O . GLU A 1 133 ? 33.232 18.787 -36.368 1.00 46.34 133 GLU A O 1
ATOM 1061 N N . GLU A 1 134 ? 32.099 16.918 -35.957 1.00 42.66 134 GLU A N 1
ATOM 1062 C CA . GLU A 1 134 ? 30.966 17.288 -36.791 1.00 42.66 134 GLU A CA 1
ATOM 1063 C C . GLU A 1 134 ? 29.671 17.096 -36.008 1.00 42.66 134 GLU A C 1
ATOM 1065 O O . GLU A 1 134 ? 29.275 15.998 -35.607 1.00 42.66 134 GLU A O 1
ATOM 1070 N N . ASP A 1 135 ? 29.053 18.239 -35.730 1.00 46.75 135 ASP A N 1
ATOM 1071 C CA . ASP A 1 135 ? 27.831 18.420 -34.965 1.00 46.75 135 ASP A CA 1
ATOM 1072 C C . ASP A 1 135 ? 26.639 17.862 -35.760 1.00 46.75 135 ASP A C 1
ATOM 1074 O O . ASP A 1 135 ? 25.880 18.580 -36.417 1.00 46.75 135 ASP A O 1
ATOM 1078 N N . VAL A 1 136 ? 26.493 16.534 -35.768 1.00 46.94 136 VAL A N 1
ATOM 1079 C CA . VAL A 1 136 ? 25.347 15.887 -36.406 1.00 46.94 136 VAL A CA 1
ATOM 1080 C C . VAL A 1 136 ? 24.116 16.140 -35.539 1.00 46.94 136 VAL A C 1
ATOM 1082 O O . VAL A 1 136 ? 23.908 15.490 -34.510 1.00 46.94 136 VAL A O 1
ATOM 1085 N N . LYS A 1 137 ? 23.297 17.102 -35.989 1.00 49.00 137 LYS A N 1
ATOM 1086 C CA . LYS A 1 137 ? 21.956 17.434 -35.484 1.00 49.00 137 LYS A CA 1
ATOM 1087 C C . LYS A 1 137 ? 21.188 16.172 -35.081 1.00 49.00 137 LYS A C 1
ATOM 1089 O O . LYS A 1 137 ? 20.654 15.446 -35.917 1.00 49.00 137 LYS A O 1
ATOM 1094 N N . ALA A 1 138 ? 21.114 15.933 -33.775 1.00 49.00 138 ALA A N 1
ATOM 1095 C CA . ALA A 1 138 ? 20.315 14.865 -33.200 1.00 49.00 138 ALA A CA 1
ATOM 1096 C C . ALA A 1 138 ? 18.824 15.231 -33.273 1.00 49.00 138 ALA A C 1
ATOM 1098 O O . ALA A 1 138 ? 18.416 16.317 -32.863 1.00 49.00 138 ALA A O 1
ATOM 1099 N N . SER A 1 139 ? 18.022 14.306 -33.803 1.00 43.53 139 SER A N 1
ATOM 1100 C CA . SER A 1 139 ? 16.564 14.409 -33.894 1.00 43.53 139 SER A CA 1
ATOM 1101 C C . SER A 1 139 ? 15.914 14.661 -32.522 1.00 43.53 139 SER A C 1
ATOM 1103 O O . SER A 1 139 ? 16.287 14.063 -31.513 1.00 43.53 139 SER A O 1
ATOM 1105 N N . SER A 1 140 ? 14.928 15.559 -32.511 1.00 48.97 140 SER A N 1
ATOM 1106 C CA . SER A 1 140 ? 14.362 16.308 -31.374 1.00 48.97 140 SER A CA 1
ATOM 1107 C C . SER A 1 140 ? 13.631 15.509 -30.270 1.00 48.97 140 SER A C 1
ATOM 1109 O O . SER A 1 140 ? 13.050 16.138 -29.389 1.00 48.97 140 SER A O 1
ATOM 1111 N N . ASN A 1 141 ? 13.622 14.170 -30.268 1.00 49.41 141 ASN A N 1
ATOM 1112 C CA . ASN A 1 141 ? 12.733 13.393 -29.378 1.00 49.41 141 ASN A CA 1
ATOM 1113 C C . ASN A 1 141 ? 13.410 12.475 -28.346 1.00 49.41 141 ASN A C 1
ATOM 1115 O O . ASN A 1 141 ? 12.703 11.879 -27.539 1.00 49.41 141 ASN A O 1
ATOM 1119 N N . ASP A 1 142 ? 14.741 12.390 -28.300 1.00 50.00 142 ASP A N 1
ATOM 1120 C CA . ASP A 1 142 ? 15.439 11.616 -27.262 1.00 50.00 142 ASP A CA 1
ATOM 1121 C C . ASP A 1 142 ? 16.035 12.552 -26.203 1.00 50.00 142 ASP A C 1
ATOM 1123 O O . ASP A 1 142 ? 17.080 13.181 -26.400 1.00 50.00 142 ASP A O 1
ATOM 1127 N N . VAL A 1 143 ? 15.374 12.652 -25.046 1.00 57.25 143 VAL A N 1
ATOM 1128 C CA . VAL A 1 143 ? 15.899 13.366 -23.874 1.00 57.25 143 VAL A CA 1
ATOM 1129 C C . VAL A 1 143 ? 17.165 12.643 -23.401 1.00 57.25 143 VAL A C 1
ATOM 1131 O O . VAL A 1 143 ? 17.121 11.632 -22.704 1.00 57.25 143 VAL A O 1
ATOM 1134 N N . LYS A 1 144 ? 18.330 13.152 -23.815 1.00 63.25 144 LYS A N 1
ATOM 1135 C CA . LYS A 1 144 ? 19.646 12.510 -23.664 1.00 63.25 144 LYS A CA 1
ATOM 1136 C C . LYS A 1 144 ? 20.243 12.727 -22.267 1.00 63.25 144 LYS A C 1
ATOM 1138 O O . LYS A 1 144 ? 21.315 13.314 -22.106 1.00 63.25 144 LYS A O 1
ATOM 1143 N N . TRP A 1 145 ? 19.555 12.254 -21.230 1.00 64.12 145 TRP A N 1
ATOM 1144 C CA . TRP A 1 145 ? 20.063 12.288 -19.858 1.00 64.12 145 TRP A CA 1
ATOM 1145 C C . TRP A 1 145 ? 21.314 11.399 -19.712 1.00 64.12 145 TRP A C 1
ATOM 1147 O O . TRP A 1 145 ? 21.342 10.227 -20.083 1.00 64.12 145 TRP A O 1
ATOM 1157 N N . GLY A 1 146 ? 22.411 11.976 -19.215 1.00 76.56 146 GLY A N 1
ATOM 1158 C CA . GLY A 1 146 ? 23.621 11.228 -18.845 1.00 76.56 146 GLY A CA 1
ATOM 1159 C C . GLY A 1 146 ? 24.598 10.860 -19.973 1.00 76.56 146 GLY A C 1
ATOM 1160 O O . GLY A 1 146 ? 25.635 10.264 -19.686 1.00 76.56 146 GLY A O 1
ATOM 1161 N N . GLY A 1 147 ? 24.358 11.245 -21.233 1.00 81.06 147 GLY A N 1
ATOM 1162 C CA . GLY A 1 147 ? 25.270 10.931 -22.349 1.00 81.06 147 GLY A CA 1
ATOM 1163 C C . GLY A 1 147 ? 26.700 11.464 -22.153 1.00 81.06 147 GLY A C 1
ATOM 1164 O O . GLY A 1 147 ? 27.673 10.726 -22.317 1.00 81.06 147 GLY A O 1
ATOM 1165 N N . LYS A 1 148 ? 26.839 12.721 -21.702 1.00 79.25 148 LYS A N 1
ATOM 1166 C CA . LYS A 1 148 ? 28.145 13.331 -21.372 1.00 79.25 148 LYS A CA 1
ATOM 1167 C C . LYS A 1 148 ? 28.860 12.618 -20.217 1.00 79.25 148 LYS A C 1
ATOM 1169 O O . LYS A 1 148 ? 30.075 12.449 -20.274 1.00 79.25 148 LYS A O 1
ATOM 1174 N N . ALA A 1 149 ? 28.126 12.170 -19.197 1.00 79.81 149 ALA A N 1
ATOM 1175 C CA . ALA A 1 149 ? 28.701 11.454 -18.056 1.00 79.81 149 ALA A CA 1
ATOM 1176 C C . ALA A 1 149 ? 29.232 10.074 -18.474 1.00 79.81 149 ALA A C 1
ATOM 1178 O O . ALA A 1 149 ? 30.369 9.726 -18.161 1.00 79.81 149 ALA A O 1
ATOM 1179 N N . ARG A 1 150 ? 28.458 9.341 -19.285 1.00 81.62 150 ARG A N 1
ATOM 1180 C CA . ARG A 1 150 ? 28.867 8.052 -19.861 1.00 81.62 150 ARG A CA 1
ATOM 1181 C C . ARG A 1 150 ? 30.089 8.190 -20.779 1.00 81.62 150 ARG A C 1
ATOM 1183 O O . ARG A 1 150 ? 30.971 7.337 -20.731 1.00 81.62 150 ARG A O 1
ATOM 1190 N N . LYS A 1 151 ? 30.185 9.267 -21.576 1.00 83.75 151 LYS A N 1
ATOM 1191 C CA . LYS A 1 151 ? 31.368 9.545 -22.421 1.00 83.75 151 LYS A CA 1
ATOM 1192 C C . LYS A 1 151 ? 32.623 9.764 -21.569 1.00 83.75 151 LYS A C 1
ATOM 1194 O O . LYS A 1 151 ? 33.645 9.140 -21.840 1.00 83.75 151 LYS A O 1
ATOM 1199 N N . LYS A 1 152 ? 32.531 10.566 -20.500 1.00 81.38 152 LYS A N 1
ATOM 1200 C CA . LYS A 1 152 ? 33.650 10.787 -19.565 1.00 81.38 152 LYS A CA 1
ATOM 1201 C C . LYS A 1 152 ? 34.086 9.498 -18.861 1.00 81.38 152 LYS A C 1
ATOM 1203 O O . LYS A 1 152 ? 35.278 9.222 -18.831 1.00 81.38 152 LYS A O 1
ATOM 1208 N N . GLN A 1 153 ? 33.144 8.684 -18.379 1.00 82.94 153 GLN A N 1
ATOM 1209 C CA . GLN A 1 153 ? 33.440 7.385 -17.753 1.00 82.94 153 GLN A CA 1
ATOM 1210 C C . GLN A 1 153 ? 34.170 6.428 -18.707 1.00 82.94 153 GLN A C 1
ATOM 1212 O O . GLN A 1 153 ? 35.133 5.768 -18.324 1.00 82.94 153 GLN A O 1
ATOM 1217 N N . ARG A 1 154 ? 33.756 6.373 -19.979 1.00 87.00 154 ARG A N 1
ATOM 1218 C CA . ARG A 1 154 ? 34.440 5.555 -20.993 1.00 87.00 154 ARG A CA 1
ATOM 1219 C C . ARG A 1 154 ? 35.847 6.074 -21.289 1.00 87.00 154 ARG A C 1
ATOM 1221 O O . ARG A 1 154 ? 36.770 5.275 -21.376 1.00 87.00 154 ARG A O 1
ATOM 1228 N N . GLN A 1 155 ? 36.030 7.391 -21.393 1.00 86.75 155 GLN A N 1
ATOM 1229 C CA . GLN A 1 155 ? 37.349 8.000 -21.602 1.00 86.75 155 GLN A CA 1
ATOM 1230 C C . GLN A 1 155 ? 38.304 7.750 -20.429 1.00 86.75 155 GLN A C 1
ATOM 1232 O O . GLN A 1 155 ? 39.486 7.514 -20.657 1.00 86.75 155 GLN A O 1
ATOM 1237 N N . THR A 1 156 ? 37.820 7.776 -19.184 1.00 87.56 156 THR A N 1
ATOM 1238 C CA . THR A 1 156 ? 38.658 7.453 -18.021 1.00 87.56 156 THR A CA 1
ATOM 1239 C C . THR A 1 156 ? 39.070 5.987 -18.013 1.00 87.56 156 THR A C 1
ATOM 1241 O O . THR A 1 156 ? 40.237 5.711 -17.771 1.00 87.56 156 THR A O 1
ATOM 1244 N N . ILE A 1 157 ? 38.160 5.063 -18.344 1.00 86.00 157 ILE A N 1
ATOM 1245 C CA . ILE A 1 157 ? 38.479 3.628 -18.436 1.00 86.00 157 ILE A CA 1
ATOM 1246 C C . ILE A 1 157 ? 39.497 3.371 -19.557 1.00 86.00 157 ILE A C 1
ATOM 1248 O O . ILE A 1 157 ? 40.493 2.700 -19.312 1.00 86.00 157 ILE A O 1
ATOM 1252 N N . ARG A 1 158 ? 39.311 3.970 -20.746 1.00 88.69 158 ARG A N 1
ATOM 1253 C CA . ARG A 1 158 ? 40.280 3.888 -21.859 1.00 88.69 158 ARG A CA 1
ATOM 1254 C C . ARG A 1 158 ? 41.673 4.371 -21.423 1.00 88.69 158 ARG A C 1
ATOM 1256 O O . ARG A 1 158 ? 42.640 3.642 -21.568 1.00 88.69 158 ARG A O 1
ATOM 1263 N N . LYS A 1 159 ? 41.762 5.536 -20.767 1.00 88.31 159 LYS A N 1
ATOM 1264 C CA . LYS A 1 159 ? 43.038 6.072 -20.250 1.00 88.31 159 LYS A CA 1
ATOM 1265 C C . LYS A 1 159 ? 43.708 5.185 -19.198 1.00 88.31 159 LYS A C 1
ATOM 1267 O O . LYS A 1 159 ? 44.924 5.250 -19.059 1.00 88.31 159 LYS A O 1
ATOM 1272 N N . VAL A 1 160 ? 42.938 4.442 -18.402 1.00 89.44 160 VAL A N 1
ATOM 1273 C CA . VAL A 1 160 ? 43.489 3.507 -17.409 1.00 89.44 160 VAL A CA 1
ATOM 1274 C C . VAL A 1 160 ? 44.048 2.267 -18.107 1.00 89.44 160 VAL A C 1
ATOM 1276 O O . VAL A 1 160 ? 45.181 1.897 -17.825 1.00 89.44 160 VAL A O 1
ATOM 1279 N N . LEU A 1 161 ? 43.308 1.701 -19.064 1.00 87.69 161 LEU A N 1
ATOM 1280 C CA . LEU A 1 161 ? 43.756 0.551 -19.855 1.00 87.69 161 LEU A CA 1
ATOM 1281 C C . LEU A 1 161 ? 45.007 0.872 -20.687 1.00 87.69 161 LEU A C 1
ATOM 1283 O O . LEU A 1 161 ? 45.968 0.115 -20.642 1.00 87.69 161 LEU A O 1
ATOM 1287 N N . ASP A 1 162 ? 45.052 2.033 -21.349 1.00 89.94 162 ASP A N 1
ATOM 1288 C CA . ASP A 1 162 ? 46.226 2.456 -22.131 1.00 89.94 162 ASP A CA 1
ATOM 1289 C C . ASP A 1 162 ? 47.477 2.627 -21.253 1.00 89.94 162 ASP A C 1
ATOM 1291 O O . ASP A 1 162 ? 48.602 2.403 -21.698 1.00 89.94 162 ASP A O 1
ATOM 1295 N N . LYS A 1 163 ? 47.304 3.064 -19.998 1.00 88.94 163 LYS A N 1
ATOM 1296 C CA . LYS A 1 163 ? 48.412 3.169 -19.039 1.00 88.94 163 LYS A CA 1
ATOM 1297 C C . LYS A 1 163 ? 48.896 1.795 -18.598 1.00 88.94 163 LYS A C 1
ATOM 1299 O O . LYS A 1 163 ? 50.100 1.598 -18.510 1.00 88.94 163 LYS A O 1
ATOM 1304 N N . GLU A 1 164 ? 47.982 0.869 -18.329 1.00 83.94 164 GLU A N 1
ATOM 1305 C CA . GLU A 1 164 ? 48.328 -0.505 -17.961 1.00 83.94 164 GLU A CA 1
ATOM 1306 C C . GLU A 1 164 ? 49.056 -1.225 -19.103 1.00 83.94 164 GLU A C 1
ATOM 1308 O O . GLU A 1 164 ? 50.076 -1.865 -18.865 1.00 83.94 164 GLU A O 1
ATOM 1313 N N . GLU A 1 165 ? 48.604 -1.058 -20.349 1.00 84.44 165 GLU A N 1
ATOM 1314 C CA . GLU A 1 165 ? 49.280 -1.632 -21.517 1.00 84.44 165 GLU A CA 1
ATOM 1315 C C . GLU A 1 165 ? 50.692 -1.060 -21.694 1.00 84.44 165 GLU A C 1
ATOM 1317 O O . GLU A 1 165 ? 51.635 -1.807 -21.947 1.00 84.44 165 GLU A O 1
ATOM 1322 N N . LYS A 1 166 ? 50.874 0.252 -21.499 1.00 85.81 166 LYS A N 1
ATOM 1323 C CA . LYS A 1 166 ? 52.207 0.872 -21.536 1.00 85.81 166 LYS A CA 1
ATOM 1324 C C . LYS A 1 166 ? 53.122 0.361 -20.427 1.00 85.81 166 LYS A C 1
ATOM 1326 O O . LYS A 1 166 ? 54.289 0.111 -20.694 1.00 85.81 166 LYS A O 1
ATOM 1331 N N . LEU A 1 167 ? 52.598 0.181 -19.215 1.00 82.44 167 LEU A N 1
ATOM 1332 C CA . LEU A 1 167 ? 53.367 -0.371 -18.097 1.00 82.44 167 LEU A CA 1
ATOM 1333 C C . LEU A 1 167 ? 53.775 -1.826 -18.354 1.00 82.44 167 LEU A C 1
ATOM 1335 O O . LEU A 1 167 ? 54.904 -2.195 -18.064 1.00 82.44 167 LEU A O 1
ATOM 1339 N N . ARG A 1 168 ? 52.883 -2.639 -18.935 1.00 76.50 168 ARG A N 1
ATOM 1340 C CA . ARG A 1 168 ? 53.189 -4.018 -19.349 1.00 76.50 168 ARG A CA 1
ATOM 1341 C C . ARG A 1 168 ? 54.295 -4.069 -20.400 1.00 76.50 168 ARG A C 1
ATOM 1343 O O . ARG A 1 168 ? 55.174 -4.908 -20.284 1.00 76.50 168 ARG A O 1
ATOM 1350 N N . ARG A 1 169 ? 54.251 -3.183 -21.402 1.00 79.31 169 ARG A N 1
ATOM 1351 C CA . ARG A 1 169 ? 55.298 -3.096 -22.433 1.00 79.31 169 ARG A CA 1
ATOM 1352 C C . ARG A 1 169 ? 56.645 -2.689 -21.841 1.00 79.31 169 ARG A C 1
ATOM 1354 O O . ARG A 1 169 ? 57.631 -3.330 -22.146 1.00 79.31 169 ARG A O 1
ATOM 1361 N N . GLN A 1 170 ? 56.665 -1.706 -20.941 1.00 78.69 170 GLN A N 1
ATOM 1362 C CA . GLN A 1 170 ? 57.892 -1.297 -20.245 1.00 78.69 170 GLN A CA 1
ATOM 1363 C C . GLN A 1 170 ? 58.469 -2.418 -19.373 1.00 78.69 170 GLN A C 1
ATOM 1365 O O . GLN A 1 170 ? 59.668 -2.620 -19.384 1.00 78.69 170 GLN A O 1
ATOM 1370 N N . GLN A 1 171 ? 57.629 -3.187 -18.672 1.00 75.25 171 GLN A N 1
ATOM 1371 C CA . GLN A 1 171 ? 58.095 -4.356 -17.912 1.00 75.25 171 GLN A CA 1
ATOM 1372 C C . GLN A 1 171 ? 58.677 -5.444 -18.820 1.00 75.25 171 GLN A C 1
ATOM 1374 O O . GLN A 1 171 ? 59.674 -6.052 -18.465 1.00 75.25 171 GLN A O 1
ATOM 1379 N N . GLN A 1 172 ? 58.068 -5.675 -19.988 1.00 73.25 172 GLN A N 1
ATOM 1380 C CA . GLN A 1 172 ? 58.601 -6.613 -20.979 1.00 73.25 172 GLN A CA 1
ATOM 1381 C C . GLN A 1 172 ? 59.935 -6.128 -21.560 1.00 73.25 172 GLN A C 1
ATOM 1383 O O . GLN A 1 172 ? 60.853 -6.926 -21.672 1.00 73.25 172 GLN A O 1
ATOM 1388 N N . GLU A 1 173 ? 60.061 -4.834 -21.864 1.00 71.19 173 GLU A N 1
ATOM 1389 C CA . GLU A 1 173 ? 61.313 -4.220 -22.330 1.00 71.19 173 GLU A CA 1
ATOM 1390 C C . GLU A 1 173 ? 62.414 -4.274 -21.243 1.00 71.19 173 GLU A C 1
ATOM 1392 O O . GLU A 1 173 ? 63.546 -4.640 -21.544 1.00 71.19 173 GLU A O 1
ATOM 1397 N N . ASP A 1 174 ? 62.084 -4.004 -19.971 1.00 70.62 174 ASP A N 1
ATOM 1398 C CA . ASP A 1 174 ? 63.024 -4.074 -18.838 1.00 70.62 174 ASP A CA 1
ATOM 1399 C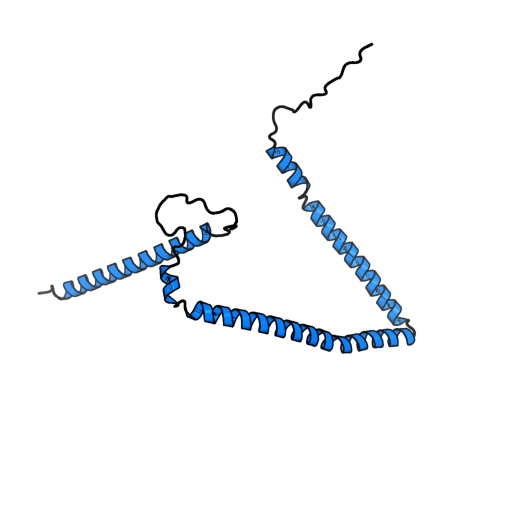 C . ASP A 1 174 ? 63.490 -5.518 -18.540 1.00 70.62 174 ASP A C 1
ATOM 1401 O O . ASP A 1 174 ? 64.653 -5.733 -18.185 1.00 70.62 174 ASP A O 1
ATOM 1405 N N . ASP A 1 175 ? 62.594 -6.507 -18.661 1.00 66.56 175 ASP A N 1
ATOM 1406 C CA . ASP A 1 175 ? 62.921 -7.930 -18.492 1.00 66.56 175 ASP A CA 1
ATOM 1407 C C . ASP A 1 175 ? 63.799 -8.434 -19.660 1.00 66.56 175 ASP A C 1
ATOM 1409 O O . ASP A 1 175 ? 64.782 -9.135 -19.421 1.00 66.56 175 ASP A O 1
ATOM 1413 N N . GLU A 1 176 ? 63.522 -8.009 -20.901 1.00 65.25 176 GLU A N 1
ATOM 1414 C CA . GLU A 1 176 ? 64.349 -8.317 -22.081 1.00 65.25 176 GLU A CA 1
ATOM 1415 C C . GLU A 1 176 ? 65.762 -7.707 -21.972 1.00 65.25 176 GLU A C 1
ATOM 1417 O O . GLU A 1 176 ? 66.753 -8.390 -22.243 1.00 65.25 176 GLU A O 1
ATOM 1422 N N . ASP A 1 177 ? 65.889 -6.458 -21.510 1.00 66.81 177 ASP A N 1
ATOM 1423 C CA . ASP A 1 177 ? 67.188 -5.807 -21.283 1.00 66.81 177 ASP A CA 1
ATOM 1424 C C . ASP A 1 177 ? 67.992 -6.482 -20.160 1.00 66.81 177 ASP A C 1
ATOM 1426 O O . ASP A 1 177 ? 69.224 -6.562 -20.220 1.00 66.81 177 ASP A O 1
ATOM 1430 N N . LYS A 1 178 ? 67.310 -6.978 -19.123 1.00 67.19 178 LYS A N 1
ATOM 1431 C CA . LYS A 1 178 ? 67.933 -7.689 -18.002 1.00 67.19 178 LYS A CA 1
ATOM 1432 C C . LYS A 1 178 ? 68.423 -9.079 -18.406 1.00 67.19 178 LYS A C 1
ATOM 1434 O O . LYS A 1 178 ? 69.527 -9.456 -18.010 1.00 67.19 178 LYS A O 1
ATOM 1439 N N . ASP A 1 179 ? 67.661 -9.787 -19.236 1.00 66.38 179 ASP A N 1
ATOM 1440 C CA . ASP A 1 179 ? 68.080 -11.061 -19.823 1.00 66.38 179 ASP A CA 1
ATOM 1441 C C . ASP A 1 179 ? 69.306 -10.866 -20.736 1.00 66.38 179 ASP A C 1
ATOM 1443 O O . ASP A 1 179 ? 70.233 -11.671 -20.710 1.00 66.38 179 ASP A O 1
ATOM 1447 N N . ILE A 1 180 ? 69.393 -9.757 -21.482 1.00 63.03 180 ILE A N 1
ATOM 1448 C CA . ILE A 1 180 ? 70.568 -9.420 -22.309 1.00 63.03 180 ILE A CA 1
ATOM 1449 C C . ILE A 1 180 ? 71.806 -9.088 -21.453 1.00 63.03 180 ILE A C 1
ATOM 1451 O O . ILE A 1 180 ? 72.922 -9.463 -21.821 1.00 63.03 180 ILE A O 1
ATOM 1455 N N . GLN A 1 181 ? 71.639 -8.415 -20.308 1.00 63.75 181 GLN A N 1
ATOM 1456 C CA . GLN A 1 181 ? 72.743 -8.102 -19.385 1.00 63.75 181 GLN A CA 1
ATOM 1457 C C . GLN A 1 181 ? 73.384 -9.358 -18.778 1.00 63.75 181 GLN A C 1
ATOM 1459 O O . GLN A 1 181 ? 74.595 -9.368 -18.557 1.00 63.75 181 GLN A O 1
ATOM 1464 N N . GLU A 1 182 ? 72.608 -10.423 -18.549 1.00 63.59 182 GLU A N 1
ATOM 1465 C CA . GLU A 1 182 ? 73.122 -11.708 -18.053 1.00 63.59 182 GLU A CA 1
ATOM 1466 C C . GLU A 1 182 ? 74.069 -12.390 -19.062 1.00 63.59 182 GLU A C 1
ATOM 1468 O O . GLU A 1 182 ? 75.023 -13.055 -18.659 1.00 63.59 182 GLU A O 1
ATOM 1473 N N . PHE A 1 183 ? 73.884 -12.158 -20.368 1.00 61.91 183 PHE A N 1
ATOM 1474 C CA . PHE A 1 183 ? 74.735 -12.710 -21.433 1.00 61.91 183 PHE A CA 1
ATOM 1475 C C . PHE A 1 183 ? 75.942 -11.835 -21.822 1.00 61.91 183 PHE A C 1
ATOM 1477 O O . PHE A 1 183 ? 76.739 -12.256 -22.660 1.00 61.91 183 PHE A O 1
ATOM 1484 N N . LEU A 1 184 ? 76.100 -10.634 -21.248 1.00 66.12 184 LEU A N 1
ATOM 1485 C CA . LEU A 1 184 ? 77.182 -9.692 -21.590 1.00 66.12 184 LEU A CA 1
ATOM 1486 C C . LEU A 1 184 ? 78.359 -9.698 -20.590 1.00 66.12 184 LEU A C 1
ATOM 1488 O O . LEU A 1 184 ? 79.232 -8.832 -20.657 1.00 66.12 184 LEU A O 1
ATOM 1492 N N . HIS A 1 185 ? 78.386 -10.657 -19.662 1.00 60.53 185 HIS A N 1
ATOM 1493 C CA . HIS A 1 185 ? 79.504 -10.891 -18.749 1.00 60.53 185 HIS A CA 1
ATOM 1494 C C . HIS A 1 185 ? 80.484 -11.910 -19.367 1.00 60.53 185 HIS A C 1
ATOM 1496 O O . HIS A 1 185 ? 80.127 -13.074 -19.540 1.00 60.53 185 HIS A O 1
ATOM 1502 N N . ASP A 1 186 ? 81.696 -11.452 -19.697 1.00 56.19 186 ASP A N 1
ATOM 1503 C CA . ASP A 1 186 ? 82.876 -12.267 -20.058 1.00 56.19 186 ASP A CA 1
ATOM 1504 C C . ASP A 1 186 ? 83.680 -12.625 -18.789 1.00 56.19 186 ASP A C 1
ATOM 1506 O O . ASP A 1 186 ? 83.784 -11.749 -17.890 1.00 56.19 186 ASP A O 1
#

Organism: NCBI:txid352851

Foldseek 3Di:
DDDDDDPPDPPDPPDDDPVVVVVVVVVVVPPVVVVVVVVVVVCCVVVVVCVCVVVVVVVCVVVDDPVVVVVVVVVVVVCVVVVVVVVVVVVVVVVVVVVVVVVVVVVVVVVCVVPDPVNVVVPCPPPPPPPDPDDDDDDDPDPPPCPVVVVVVVVVVVVVVVVVVVVVVVVVVVVVVVVVVVVPDD

pLDDT: mean 72.14, std 16.06, range [38.81, 94.38]

Secondary structure (DSSP, 8-state):
-PPP---------S---HHHHHHHHHHHT--HHHHHHHHHHHHHHHHHHHHHHHHHHHHHHHT--HHHHHHHHHHHHHHHHHHHHHHHHHHHHHHHHHHHHHHHHHHHHHHHTTS-TTHHHHH---TT-S---------TT---TTHHHHHHHHHHHHHHHHHHHHHHHHHHHHHHHHHHHHTT--

Radius of gyration: 37.44 Å; chains: 1; bounding box: 108×84×63 Å

InterPro domains:
  IPR011431 Protein trafficking Pga2 [PF07543] (59-184)
  IPR011431 Protein trafficking Pga2 [PTHR28199] (37-186)

Sequence (186 aa):
MVNATSSTALSIPPNLTLKQYLTEEFESKLNIGKMAEFITNLLEMGATNFYRNATGAFEQMKTMELQKWIRIVAVVGAYLLIRPYFINLGAKKQKQEYAKARAQHAEKKEKEKHVDANSFRDSVKIPGDTDSEEDVKASSNDVKWGGKARKKQRQTIRKVLDKEEKLRRQQQEDDEDKDIQEFLHD